Protein AF-A0A1V6Z8U5-F1 (afdb_monomer)

Secondary structure (DSSP, 8-state):
--GGG---HHHHHHHHHHHHHHHHHHHHHHTS-TTS---HHHHHHHHHHHHHT----SS-GGGS-HHHHHHHHHHHHHHSHHHHHHHHHHHHHHHHHHHHHHHHHHHHHHHHHHHHHHHHHHHHHHHHHHHHHS----------------------------------------------HHHHHHHHHHHHHHHHHHHHHHHHTTS-------HHHHHHHHHHHHHHHHHHHHHHHHHHHHHHHHHHHHHHHHT--HHHHHTT--HHHHHHHHHHHHHTT----SSTTGGGGGG--

InterPro domains:
  IPR003445 Cation transporter [PF02386] (215-296)
  IPR051143 TrkH Potassium Transport [PTHR31064] (10-296)

Structure (mmCIF, N/CA/C/O backbone):
data_AF-A0A1V6Z8U5-F1
#
_entry.id   AF-A0A1V6Z8U5-F1
#
loop_
_atom_site.group_PDB
_atom_site.id
_atom_site.type_symbol
_atom_site.label_atom_id
_atom_site.label_alt_id
_atom_site.label_comp_id
_atom_site.label_asym_id
_atom_site.label_entity_id
_atom_site.label_seq_id
_atom_site.pdbx_PDB_ins_code
_atom_site.Cartn_x
_atom_site.Cartn_y
_atom_site.Cartn_z
_atom_site.occupancy
_atom_site.B_iso_or_equiv
_atom_site.auth_seq_id
_atom_site.auth_comp_id
_atom_site.auth_asym_id
_atom_site.auth_atom_id
_atom_site.pdbx_PDB_model_num
ATOM 1 N N . MET A 1 1 ? -6.357 -25.293 24.610 1.00 43.59 1 MET A N 1
ATOM 2 C CA . MET A 1 1 ? -6.174 -24.618 23.302 1.00 43.59 1 MET A CA 1
ATOM 3 C C . MET A 1 1 ? -6.607 -23.140 23.327 1.00 43.59 1 MET A C 1
ATOM 5 O O . MET A 1 1 ? -6.985 -22.612 22.291 1.00 43.59 1 MET A O 1
ATOM 9 N N . ALA A 1 2 ? -6.549 -22.453 24.479 1.00 47.66 2 ALA A N 1
ATOM 10 C CA . ALA A 1 2 ? -6.940 -21.040 24.607 1.00 47.66 2 ALA A CA 1
ATOM 11 C C . ALA A 1 2 ? -5.736 -20.072 24.596 1.00 47.66 2 ALA A C 1
ATOM 13 O O . ALA A 1 2 ? -5.918 -18.877 24.393 1.00 47.66 2 ALA A O 1
ATOM 14 N N . ASP A 1 3 ? -4.511 -20.590 24.730 1.00 50.19 3 ASP A N 1
ATOM 15 C CA . ASP A 1 3 ? -3.299 -19.766 24.846 1.00 50.19 3 ASP A CA 1
ATOM 16 C C . ASP A 1 3 ? -2.643 -19.420 23.500 1.00 50.19 3 ASP A C 1
ATOM 18 O O . ASP A 1 3 ? -1.765 -18.566 23.437 1.00 50.19 3 ASP A O 1
ATOM 22 N N . LEU A 1 4 ? -3.105 -20.016 22.395 1.00 50.22 4 LEU A N 1
ATOM 23 C CA . LEU A 1 4 ? -2.577 -19.748 21.046 1.00 50.22 4 LEU A CA 1
ATOM 24 C C . LEU A 1 4 ? -3.138 -18.447 20.427 1.00 50.22 4 LEU A C 1
ATOM 26 O O . LEU A 1 4 ? -2.724 -18.042 19.347 1.00 50.22 4 LEU A O 1
ATOM 30 N N . LEU A 1 5 ? -4.069 -17.777 21.118 1.00 53.28 5 LEU A N 1
ATOM 31 C CA . LEU A 1 5 ? -4.774 -16.569 20.665 1.00 53.28 5 LEU A CA 1
ATOM 32 C C . LEU A 1 5 ? -4.583 -15.366 21.606 1.00 53.28 5 LEU A C 1
ATOM 34 O O . LEU A 1 5 ? -5.315 -14.380 21.511 1.00 53.28 5 LEU A O 1
ATOM 38 N N . ALA A 1 6 ? -3.573 -15.392 22.479 1.00 56.00 6 ALA A N 1
ATOM 39 C CA . ALA A 1 6 ? -3.123 -14.204 23.202 1.00 56.00 6 ALA A CA 1
ATOM 40 C C . ALA A 1 6 ? -2.278 -13.302 22.277 1.00 56.00 6 ALA A C 1
ATOM 42 O O . ALA A 1 6 ? -1.101 -13.052 22.525 1.00 56.00 6 ALA A O 1
ATOM 43 N N . PHE A 1 7 ? -2.851 -12.829 21.165 1.00 66.50 7 PHE A N 1
ATOM 44 C CA . PHE A 1 7 ? -2.148 -11.913 20.265 1.00 66.50 7 PHE A CA 1
ATOM 45 C C . PHE A 1 7 ? -1.964 -10.562 20.954 1.00 66.50 7 PHE A C 1
ATOM 47 O O . PHE A 1 7 ? -2.878 -9.736 21.015 1.00 66.50 7 PHE A O 1
ATOM 54 N N . SER A 1 8 ? -0.760 -10.319 21.472 1.00 77.44 8 SER A N 1
ATOM 55 C CA . SER A 1 8 ? -0.361 -8.966 21.833 1.00 77.44 8 SER A CA 1
ATOM 56 C C . SER A 1 8 ? -0.320 -8.110 20.551 1.00 77.44 8 SER A C 1
ATOM 58 O O . SER A 1 8 ? 0.072 -8.616 19.493 1.00 77.44 8 SER A O 1
ATOM 60 N N . PRO A 1 9 ? -0.699 -6.818 20.599 1.00 74.38 9 PRO A N 1
ATOM 61 C CA . PRO A 1 9 ? -0.609 -5.932 19.434 1.00 74.38 9 PRO A CA 1
ATOM 62 C C . PRO A 1 9 ? 0.796 -5.901 18.816 1.00 74.38 9 PRO A C 1
ATOM 64 O O . PRO A 1 9 ? 0.939 -5.723 17.610 1.00 74.38 9 PRO A O 1
ATOM 67 N N . LEU A 1 10 ? 1.821 -6.124 19.643 1.00 80.00 10 LEU A N 1
ATOM 68 C CA . LEU A 1 10 ? 3.216 -6.202 19.237 1.00 80.00 10 LEU A CA 1
ATOM 69 C C . LEU A 1 10 ? 3.518 -7.489 18.450 1.00 80.00 10 LEU A C 1
ATOM 71 O O . LEU A 1 10 ? 4.121 -7.431 17.383 1.00 80.00 10 LEU A O 1
ATOM 75 N N . THR A 1 11 ? 3.044 -8.646 18.923 1.00 83.62 11 THR A N 1
ATOM 76 C CA . THR A 1 11 ? 3.196 -9.927 18.211 1.00 83.62 11 THR A CA 1
ATOM 77 C C . THR A 1 11 ? 2.494 -9.892 16.856 1.00 83.62 11 THR A C 1
ATOM 79 O O . THR A 1 11 ? 3.059 -10.339 15.862 1.00 83.62 11 THR A O 1
ATOM 82 N N . LEU A 1 12 ? 1.284 -9.323 16.797 1.00 81.94 12 LEU A N 1
ATOM 83 C CA . LEU A 1 12 ? 0.541 -9.174 15.544 1.00 81.94 12 LEU A CA 1
ATOM 84 C C . LEU A 1 12 ? 1.290 -8.280 14.546 1.00 81.94 12 LEU A C 1
ATOM 86 O O . LEU A 1 12 ? 1.328 -8.580 13.356 1.00 81.94 12 LEU A O 1
ATOM 90 N N . HIS A 1 13 ? 1.907 -7.203 15.032 1.00 82.56 13 HIS A N 1
ATOM 91 C CA . HIS A 1 13 ? 2.699 -6.296 14.210 1.00 82.56 13 HIS A CA 1
ATOM 92 C C . HIS A 1 13 ? 3.945 -6.974 13.623 1.00 82.56 13 HIS A C 1
ATOM 94 O O . HIS A 1 13 ? 4.194 -6.855 12.425 1.00 82.56 13 HIS A O 1
ATOM 100 N N . TYR A 1 14 ? 4.691 -7.738 14.426 1.00 87.94 14 TYR A N 1
ATOM 101 C CA . TYR A 1 14 ? 5.836 -8.500 13.918 1.00 87.94 14 TYR A CA 1
ATOM 102 C C . TYR A 1 14 ? 5.417 -9.587 12.928 1.00 87.94 14 TYR A C 1
ATOM 104 O O . TYR A 1 14 ? 6.036 -9.728 11.876 1.00 87.94 14 TYR A O 1
ATOM 112 N N . ALA A 1 15 ? 4.334 -10.313 13.221 1.00 88.88 15 ALA A N 1
ATOM 113 C CA . ALA A 1 15 ? 3.789 -11.301 12.296 1.00 88.88 15 ALA A CA 1
ATOM 114 C C . ALA A 1 15 ? 3.404 -10.652 10.957 1.00 88.88 15 ALA A C 1
ATOM 116 O O . ALA A 1 15 ? 3.747 -11.177 9.904 1.00 88.88 15 ALA A O 1
ATOM 117 N N . TYR A 1 16 ? 2.770 -9.477 10.984 1.00 88.88 16 TYR A N 1
ATOM 118 C CA . TYR A 1 16 ? 2.454 -8.701 9.785 1.00 88.88 16 TYR A CA 1
ATOM 119 C C . TYR A 1 16 ? 3.705 -8.318 8.981 1.00 88.88 16 TYR A C 1
ATOM 121 O O . TYR A 1 16 ? 3.729 -8.524 7.767 1.00 88.88 16 TYR A O 1
ATOM 129 N N . PHE A 1 17 ? 4.750 -7.813 9.643 1.00 91.31 17 PHE A N 1
ATOM 130 C CA . PHE A 1 17 ? 5.985 -7.380 8.980 1.00 91.31 17 PHE A CA 1
ATOM 131 C C . PHE A 1 17 ? 6.807 -8.516 8.369 1.00 91.31 17 PHE A C 1
ATOM 133 O O . PHE A 1 17 ? 7.590 -8.262 7.462 1.00 91.31 17 PHE A O 1
ATOM 140 N N . ILE A 1 18 ? 6.626 -9.752 8.834 1.00 92.50 18 ILE A N 1
ATOM 141 C CA . ILE A 1 18 ? 7.327 -10.925 8.297 1.00 92.50 18 ILE A CA 1
ATOM 142 C C . ILE A 1 18 ? 6.472 -11.635 7.243 1.00 92.50 18 ILE A C 1
ATOM 144 O O . ILE A 1 18 ? 6.960 -11.966 6.165 1.00 92.50 18 ILE A O 1
ATOM 148 N N . LEU A 1 19 ? 5.186 -11.858 7.527 1.00 93.69 19 LEU A N 1
ATOM 149 C CA . LEU A 1 19 ? 4.309 -12.638 6.652 1.00 93.69 19 LEU A CA 1
ATOM 150 C C . LEU A 1 19 ? 3.921 -11.876 5.385 1.00 93.69 19 LEU A C 1
ATOM 152 O O . LEU A 1 19 ? 3.867 -12.476 4.319 1.00 93.69 19 LEU A O 1
ATOM 156 N N . THR A 1 20 ? 3.675 -10.569 5.467 1.00 93.31 20 THR A N 1
ATOM 157 C CA . THR A 1 20 ? 3.245 -9.773 4.305 1.00 93.31 20 THR A CA 1
ATOM 158 C C . THR A 1 20 ? 4.294 -9.737 3.185 1.00 93.31 20 THR A C 1
ATOM 160 O O . THR A 1 20 ? 3.932 -10.074 2.057 1.00 93.31 20 THR A O 1
ATOM 163 N N . PRO A 1 21 ? 5.582 -9.413 3.433 1.00 95.38 21 PRO A N 1
ATOM 164 C CA . PRO A 1 21 ? 6.599 -9.470 2.384 1.00 95.38 21 PRO A CA 1
ATOM 165 C C . PRO A 1 21 ? 6.934 -10.900 1.961 1.00 95.38 21 PRO A C 1
ATOM 167 O O . PRO A 1 21 ? 7.291 -11.089 0.807 1.00 95.38 21 PRO A O 1
ATOM 170 N N . ALA A 1 22 ? 6.777 -11.905 2.832 1.00 95.88 22 ALA A N 1
ATOM 171 C CA . ALA A 1 22 ? 6.953 -13.309 2.451 1.00 95.88 22 ALA A CA 1
ATOM 172 C C . ALA A 1 22 ? 5.849 -13.795 1.493 1.00 95.88 22 ALA A C 1
ATOM 174 O O . ALA A 1 22 ? 6.121 -14.475 0.508 1.00 95.88 22 ALA A O 1
ATOM 175 N N . ILE A 1 23 ? 4.592 -13.416 1.740 1.00 95.50 23 ILE A N 1
ATOM 176 C CA . ILE A 1 23 ? 3.486 -13.675 0.808 1.00 95.50 23 ILE A CA 1
ATOM 177 C C . ILE A 1 23 ? 3.712 -12.876 -0.482 1.00 95.50 23 ILE A C 1
ATOM 179 O O . ILE A 1 23 ? 3.586 -13.422 -1.577 1.00 95.50 23 ILE A O 1
ATOM 183 N N . GLY A 1 24 ? 4.109 -11.607 -0.353 1.00 94.94 24 GLY A N 1
ATOM 184 C CA . GLY A 1 24 ? 4.471 -10.746 -1.475 1.00 94.94 24 GLY A CA 1
ATOM 185 C C . GLY A 1 24 ? 5.582 -11.336 -2.342 1.00 94.94 24 GLY A C 1
ATOM 186 O O . GLY A 1 24 ? 5.444 -11.333 -3.559 1.00 94.94 24 GLY A O 1
ATOM 187 N N . SER A 1 25 ? 6.627 -11.925 -1.753 1.00 95.25 25 SER A N 1
ATOM 188 C CA . SER A 1 25 ? 7.738 -12.530 -2.496 1.00 95.25 25 SER A CA 1
ATOM 189 C C . SER A 1 25 ? 7.333 -13.791 -3.244 1.00 95.25 25 SER A C 1
ATOM 191 O O . SER A 1 25 ? 7.802 -14.010 -4.357 1.00 95.25 25 SER A O 1
ATOM 193 N N . VAL A 1 26 ? 6.431 -14.601 -2.681 1.00 94.06 26 VAL A N 1
ATOM 194 C CA . VAL A 1 26 ? 5.861 -15.755 -3.392 1.00 94.06 26 VAL A CA 1
ATOM 195 C C . VAL A 1 26 ? 5.034 -15.287 -4.590 1.00 94.06 26 VAL A C 1
ATOM 197 O O . VAL A 1 26 ? 5.202 -15.816 -5.689 1.00 94.06 26 VAL A O 1
ATOM 200 N N . ILE A 1 27 ? 4.188 -14.266 -4.421 1.00 93.31 27 ILE A N 1
ATOM 201 C CA . ILE A 1 27 ? 3.406 -13.686 -5.526 1.00 93.31 27 ILE A CA 1
ATOM 202 C C . ILE A 1 27 ? 4.342 -13.096 -6.585 1.00 93.31 27 ILE A C 1
ATOM 204 O O . ILE A 1 27 ? 4.214 -13.408 -7.762 1.00 93.31 27 ILE A O 1
ATOM 208 N N . PHE A 1 28 ? 5.332 -12.307 -6.174 1.00 93.12 28 PHE A N 1
ATOM 209 C CA . PHE A 1 28 ? 6.303 -11.675 -7.064 1.00 93.12 28 PHE A CA 1
ATOM 210 C C . PHE A 1 28 ? 7.113 -12.701 -7.872 1.00 93.12 28 PHE A C 1
ATOM 212 O O . PHE A 1 28 ? 7.347 -12.515 -9.067 1.00 93.12 28 PHE A O 1
ATOM 219 N N . TYR A 1 29 ? 7.528 -13.796 -7.230 1.00 92.00 29 TYR A N 1
ATOM 220 C CA . TYR A 1 29 ? 8.281 -14.866 -7.876 1.00 92.00 29 TYR A CA 1
ATOM 221 C C . TYR A 1 29 ? 7.413 -15.680 -8.841 1.00 92.00 29 TYR A C 1
ATOM 223 O O . TYR A 1 29 ? 7.825 -15.932 -9.968 1.00 92.00 29 TYR A O 1
ATOM 231 N N . THR A 1 30 ? 6.192 -16.044 -8.436 1.00 89.38 30 THR A N 1
ATOM 232 C CA . THR A 1 30 ? 5.257 -16.811 -9.284 1.00 89.38 30 THR A CA 1
ATOM 233 C C . THR A 1 30 ? 4.711 -16.004 -10.460 1.00 89.38 30 THR A C 1
ATOM 235 O O . THR A 1 30 ? 4.394 -16.573 -11.500 1.00 89.38 30 THR A O 1
ATOM 238 N N . ALA A 1 31 ? 4.641 -14.680 -10.321 1.00 85.81 31 ALA A N 1
ATOM 239 C CA . ALA A 1 31 ? 4.293 -13.751 -11.389 1.00 85.81 31 ALA A CA 1
ATOM 240 C C . ALA A 1 31 ? 5.387 -13.595 -12.452 1.00 85.81 31 ALA A C 1
ATOM 242 O O . ALA A 1 31 ? 5.117 -13.095 -13.544 1.00 85.81 31 ALA A O 1
ATOM 243 N N . SER A 1 32 ? 6.619 -13.997 -12.132 1.00 75.31 32 SER A N 1
ATOM 244 C CA . SER A 1 32 ? 7.738 -13.950 -13.061 1.00 75.31 32 SER A CA 1
ATOM 245 C C . SER A 1 32 ? 7.534 -15.008 -14.141 1.00 75.31 32 SER A C 1
ATOM 247 O O . SER A 1 32 ? 7.742 -16.200 -13.914 1.00 75.31 32 SER A O 1
ATOM 249 N N . SER A 1 33 ? 7.136 -14.596 -15.345 1.00 64.06 33 SER A N 1
ATOM 250 C CA . SER A 1 33 ? 7.327 -15.449 -16.518 1.00 64.06 33 SER A CA 1
ATOM 251 C C . SER A 1 33 ? 8.815 -15.800 -16.608 1.00 64.06 33 SER A C 1
ATOM 253 O O . SER A 1 33 ? 9.648 -14.919 -16.410 1.00 64.06 33 SER A O 1
ATOM 255 N N . HIS A 1 34 ? 9.138 -17.062 -16.908 1.00 52.88 34 HIS A N 1
ATOM 256 C CA . HIS A 1 34 ? 10.460 -17.728 -16.889 1.00 52.88 34 HIS A CA 1
ATOM 257 C C . HIS A 1 34 ? 11.641 -17.016 -17.612 1.00 52.88 34 HIS A C 1
ATOM 259 O O . HIS A 1 34 ? 12.730 -17.575 -17.717 1.00 52.88 34 HIS A O 1
ATOM 265 N N . ILE A 1 35 ? 11.421 -15.808 -18.134 1.00 52.34 35 ILE A N 1
ATOM 266 C CA . ILE A 1 35 ? 12.251 -15.006 -19.034 1.00 52.34 35 ILE A CA 1
ATOM 267 C C . ILE A 1 35 ? 13.385 -14.264 -18.295 1.00 52.34 35 ILE A C 1
ATOM 269 O O . ILE A 1 35 ? 14.437 -14.057 -18.887 1.00 52.34 35 ILE A O 1
ATOM 273 N N . HIS A 1 36 ? 13.234 -13.913 -17.009 1.00 61.16 36 HIS A N 1
ATOM 274 C CA . HIS A 1 36 ? 14.214 -13.054 -16.310 1.00 61.16 36 HIS A CA 1
ATOM 275 C C . HIS A 1 36 ? 15.266 -13.775 -15.455 1.00 61.16 36 HIS A C 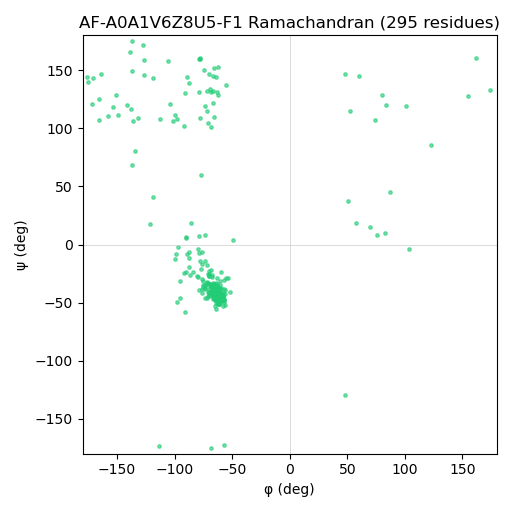1
ATOM 277 O O . HIS A 1 36 ? 16.111 -13.109 -14.868 1.00 61.16 36 HIS A O 1
ATOM 283 N N . GLY A 1 37 ? 15.237 -15.110 -15.343 1.00 67.69 37 GLY A N 1
ATOM 284 C CA . GL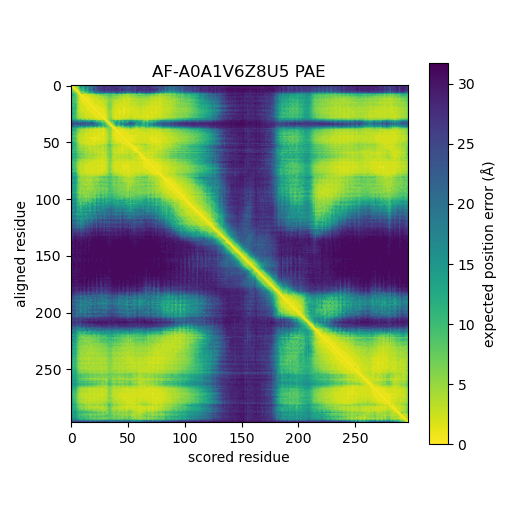Y A 1 37 ? 16.242 -15.854 -14.559 1.00 67.69 37 GLY A CA 1
ATOM 285 C C . GLY A 1 37 ? 16.345 -15.438 -13.081 1.00 67.69 37 GLY A C 1
ATOM 286 O O . GLY A 1 37 ? 17.355 -15.705 -12.438 1.00 67.69 37 GLY A O 1
ATOM 287 N N . LEU A 1 38 ? 15.317 -14.768 -12.547 1.00 80.31 38 LEU A N 1
ATOM 288 C CA . LEU A 1 38 ? 15.340 -14.161 -11.222 1.00 80.31 38 LEU A CA 1
ATOM 289 C C . LEU A 1 38 ? 15.424 -15.242 -10.139 1.00 80.31 38 LEU A C 1
ATOM 291 O O . LEU A 1 38 ? 14.538 -16.097 -10.039 1.00 80.31 38 LEU A O 1
ATOM 295 N N . HIS A 1 39 ? 16.455 -15.194 -9.299 1.00 89.75 39 HIS A N 1
ATOM 296 C CA . HIS A 1 39 ? 16.541 -16.091 -8.156 1.00 89.75 39 HIS A CA 1
ATOM 297 C C . HIS A 1 39 ? 15.482 -15.722 -7.108 1.00 89.75 39 HIS A C 1
ATOM 299 O O . HIS A 1 39 ? 15.149 -14.553 -6.900 1.00 89.75 39 HIS A O 1
ATOM 305 N N . TYR A 1 40 ? 14.953 -16.726 -6.400 1.00 91.19 40 TYR A N 1
ATOM 306 C CA . TYR A 1 40 ? 13.970 -16.489 -5.335 1.00 91.19 40 TYR A CA 1
ATOM 307 C C . TYR A 1 40 ? 14.531 -15.605 -4.208 1.00 91.19 40 TYR A C 1
ATOM 309 O O . TYR A 1 40 ? 13.791 -14.824 -3.611 1.00 91.19 40 TYR A O 1
ATOM 317 N N . SER A 1 41 ? 15.842 -15.681 -3.947 1.00 92.81 41 SER A N 1
ATOM 318 C CA . SER A 1 41 ? 16.541 -14.790 -3.011 1.00 92.81 41 SER A CA 1
ATOM 319 C C . SER A 1 41 ? 16.359 -13.318 -3.366 1.00 92.81 41 SER A C 1
ATOM 321 O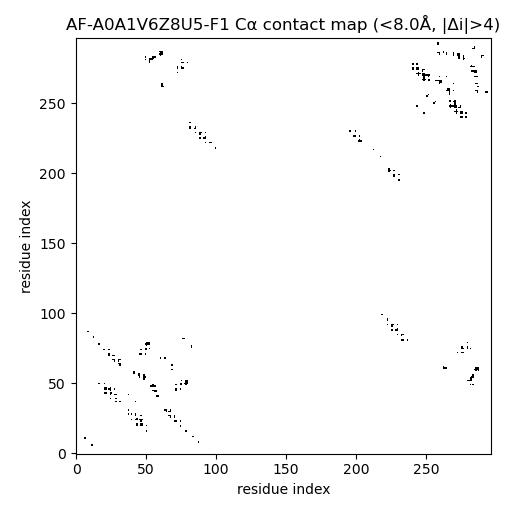 O . SER A 1 41 ? 16.144 -12.501 -2.475 1.00 92.81 41 SER A O 1
ATOM 323 N N . ASP A 1 42 ? 16.386 -12.994 -4.656 1.00 93.12 42 ASP A N 1
ATOM 324 C CA . ASP A 1 42 ? 16.346 -11.620 -5.148 1.00 93.12 42 ASP A CA 1
ATOM 325 C C . ASP A 1 42 ? 14.908 -11.095 -5.095 1.00 93.12 42 ASP A C 1
ATOM 327 O O . ASP A 1 42 ? 14.673 -9.971 -4.653 1.00 93.12 42 ASP A O 1
ATOM 331 N N . ALA A 1 43 ? 13.924 -11.943 -5.430 1.00 93.50 43 ALA A N 1
ATOM 332 C CA . ALA A 1 43 ? 12.503 -11.651 -5.211 1.00 93.50 43 ALA A CA 1
ATOM 333 C C . ALA A 1 43 ? 12.202 -11.365 -3.734 1.00 93.50 43 ALA A C 1
ATOM 335 O O . ALA A 1 43 ? 11.516 -10.393 -3.406 1.00 93.50 43 ALA A O 1
ATOM 336 N N . LEU A 1 44 ? 12.718 -12.215 -2.841 1.00 94.75 44 LEU A N 1
ATOM 337 C CA . LEU A 1 44 ? 12.540 -12.071 -1.402 1.00 94.75 44 LEU A CA 1
ATOM 338 C C . LEU A 1 44 ? 13.195 -10.782 -0.906 1.00 94.75 44 LEU A C 1
ATOM 340 O O . LEU A 1 44 ? 12.540 -10.001 -0.217 1.00 94.75 44 LEU A O 1
ATOM 344 N N . PHE A 1 45 ? 14.437 -10.514 -1.308 1.00 95.69 45 PHE A N 1
ATOM 345 C CA . PHE A 1 45 ? 15.146 -9.289 -0.954 1.00 95.69 45 PHE A CA 1
ATOM 346 C C . PHE A 1 45 ? 14.383 -8.037 -1.401 1.00 95.69 45 PHE A C 1
ATOM 348 O O . PHE A 1 45 ? 14.142 -7.149 -0.585 1.00 95.69 45 PHE A O 1
ATOM 355 N N . MET A 1 46 ? 13.932 -7.981 -2.658 1.00 94.50 46 MET A N 1
ATOM 356 C CA . MET A 1 46 ? 13.197 -6.826 -3.181 1.00 94.50 46 MET A CA 1
ATOM 357 C C . MET A 1 46 ? 11.861 -6.606 -2.460 1.00 94.50 46 MET A C 1
ATOM 359 O O . MET A 1 46 ? 11.530 -5.471 -2.122 1.00 94.50 46 MET A O 1
ATOM 363 N N . CYS A 1 47 ? 11.114 -7.669 -2.143 1.00 95.81 47 CYS A N 1
ATOM 364 C CA . CYS A 1 47 ? 9.853 -7.546 -1.404 1.00 95.81 47 CYS A CA 1
ATOM 365 C C . CYS A 1 47 ? 10.060 -7.090 0.049 1.00 95.81 47 CYS A C 1
ATOM 367 O O . CYS A 1 47 ? 9.319 -6.237 0.540 1.00 95.81 47 CYS A O 1
ATOM 369 N N . PHE A 1 48 ? 11.078 -7.612 0.740 1.00 95.75 48 PHE A N 1
ATOM 370 C CA . PHE A 1 48 ? 11.429 -7.154 2.089 1.00 95.75 48 PHE A CA 1
ATOM 371 C C . PHE A 1 48 ? 11.950 -5.713 2.084 1.00 95.75 48 PHE A C 1
ATOM 373 O O . PHE A 1 48 ? 11.593 -4.930 2.962 1.00 95.75 48 PHE A O 1
ATOM 380 N N . SER A 1 49 ? 12.738 -5.334 1.082 1.00 95.81 49 SER A N 1
ATOM 381 C CA . SER A 1 49 ? 13.230 -3.969 0.885 1.00 95.81 49 SER A CA 1
ATOM 382 C C . SER A 1 49 ? 12.087 -2.973 0.639 1.00 95.81 49 SER A C 1
ATOM 384 O O . SER A 1 49 ? 12.029 -1.912 1.267 1.00 95.81 49 SER A O 1
ATOM 386 N N . ALA A 1 50 ? 11.111 -3.350 -0.194 1.00 95.25 50 ALA A N 1
ATOM 387 C CA . ALA A 1 50 ? 9.887 -2.586 -0.428 1.00 95.25 50 ALA A CA 1
ATOM 388 C C . ALA A 1 50 ? 9.061 -2.421 0.861 1.00 95.25 50 ALA A C 1
ATOM 390 O O . ALA A 1 50 ? 8.677 -1.309 1.215 1.00 95.25 50 ALA A O 1
ATOM 391 N N . MET A 1 51 ? 8.844 -3.513 1.602 1.00 94.12 51 MET A N 1
ATOM 392 C CA . MET A 1 51 ? 8.062 -3.518 2.844 1.00 94.12 51 MET A CA 1
ATOM 393 C C . MET A 1 51 ? 8.721 -2.734 3.987 1.00 94.12 51 MET A C 1
ATOM 395 O O . MET A 1 51 ? 8.031 -2.141 4.810 1.00 94.12 51 MET A O 1
ATOM 399 N N . THR A 1 52 ? 10.049 -2.748 4.082 1.00 92.88 52 THR A N 1
ATOM 400 C CA . THR A 1 52 ? 10.776 -2.101 5.189 1.00 92.88 52 THR A CA 1
ATOM 401 C C . THR A 1 52 ? 11.098 -0.632 4.931 1.00 92.88 52 THR A C 1
ATOM 403 O O . THR A 1 52 ? 11.573 0.044 5.841 1.00 92.88 52 THR A O 1
ATOM 406 N N . GLY A 1 53 ? 10.827 -0.117 3.727 1.00 90.88 53 GLY A N 1
ATOM 407 C CA . GLY A 1 53 ? 11.149 1.268 3.379 1.00 90.88 53 GLY A CA 1
ATOM 408 C C . GLY A 1 53 ? 12.600 1.485 2.941 1.00 90.88 53 GLY A C 1
ATOM 409 O O . GLY A 1 53 ? 13.015 2.629 2.839 1.00 90.88 53 GLY A O 1
ATOM 410 N N . ALA A 1 54 ? 13.382 0.424 2.707 1.00 93.12 54 ALA A N 1
ATOM 411 C CA . ALA A 1 54 ? 14.790 0.553 2.316 1.00 93.12 54 ALA A CA 1
ATOM 412 C C . ALA A 1 54 ? 14.963 0.989 0.853 1.00 93.12 54 ALA A C 1
ATOM 414 O O . ALA A 1 54 ? 15.917 1.686 0.522 1.00 93.12 54 ALA A O 1
ATOM 415 N N . GLY A 1 55 ? 14.062 0.527 -0.018 1.00 90.19 55 GLY A N 1
ATOM 416 C CA . GLY A 1 55 ? 14.010 0.911 -1.428 1.00 90.19 55 GLY A CA 1
ATOM 417 C C . GLY A 1 55 ? 15.141 0.417 -2.325 1.00 90.19 55 GLY A C 1
ATOM 418 O O . GLY A 1 55 ? 15.289 0.893 -3.445 1.00 90.19 55 GLY A O 1
ATOM 419 N N . LEU A 1 56 ? 15.912 -0.564 -1.865 1.00 92.31 56 LEU A N 1
ATOM 420 C CA . LEU A 1 56 ? 16.931 -1.253 -2.650 1.00 92.31 56 LEU A CA 1
ATOM 421 C C . LEU A 1 56 ? 16.297 -2.298 -3.580 1.00 92.31 56 LEU A C 1
ATOM 423 O O . LEU A 1 56 ? 15.518 -3.138 -3.117 1.00 92.31 56 LEU A O 1
ATOM 427 N N . SER A 1 57 ? 16.673 -2.286 -4.857 1.00 91.75 57 SER A N 1
ATOM 428 C CA . SER A 1 57 ? 16.335 -3.311 -5.849 1.00 91.75 57 SER A CA 1
ATOM 429 C C . SER A 1 57 ? 17.596 -3.985 -6.391 1.00 91.75 57 SER A C 1
ATOM 431 O O . SER A 1 57 ? 18.637 -3.352 -6.535 1.00 91.75 57 SER A O 1
ATOM 433 N N . VAL A 1 58 ? 17.511 -5.291 -6.656 1.00 92.25 58 VAL A N 1
ATOM 434 C CA . VAL A 1 58 ? 18.606 -6.076 -7.269 1.00 92.25 58 VAL A CA 1
ATOM 435 C C . VAL A 1 58 ? 18.474 -6.104 -8.792 1.00 92.25 58 VAL A C 1
ATOM 437 O O . VAL A 1 58 ? 19.459 -6.282 -9.498 1.00 92.25 58 VAL A O 1
ATOM 440 N N . VAL A 1 59 ? 17.248 -5.923 -9.283 1.00 90.00 59 VAL A N 1
ATOM 441 C CA . VAL A 1 59 ? 16.900 -5.896 -10.701 1.00 90.00 59 VAL A CA 1
ATOM 442 C C . VAL A 1 59 ? 16.143 -4.611 -10.995 1.00 90.00 59 VAL A C 1
ATOM 444 O O . VAL A 1 59 ? 15.387 -4.125 -10.149 1.00 90.00 59 VAL A O 1
ATOM 447 N N . ASP A 1 60 ? 16.358 -4.082 -12.191 1.00 90.50 60 ASP A N 1
ATOM 448 C CA . ASP A 1 60 ? 15.717 -2.876 -12.694 1.00 90.50 60 ASP A CA 1
ATOM 449 C C . ASP A 1 60 ? 14.200 -3.056 -12.797 1.00 90.50 60 ASP A C 1
ATOM 451 O O . ASP A 1 60 ? 13.695 -4.034 -13.360 1.00 90.50 60 ASP A O 1
ATOM 455 N N . LEU A 1 61 ? 13.454 -2.117 -12.212 1.00 90.38 61 LEU A N 1
ATOM 456 C CA . LEU A 1 61 ? 12.003 -2.233 -12.069 1.00 90.38 61 LEU A CA 1
ATOM 457 C C . LEU A 1 61 ? 11.267 -2.084 -13.406 1.00 90.38 61 LEU A C 1
ATOM 459 O O . LEU A 1 61 ? 10.163 -2.623 -13.529 1.00 90.38 61 LEU A O 1
ATOM 463 N N . SER A 1 62 ? 11.857 -1.394 -14.390 1.00 89.25 62 SER A N 1
ATOM 464 C CA . SER A 1 62 ? 11.294 -1.244 -15.738 1.00 89.25 62 SER A CA 1
ATOM 465 C C . SER A 1 62 ? 11.105 -2.594 -16.432 1.00 89.25 62 SER A C 1
ATOM 467 O O . SER A 1 62 ? 10.087 -2.835 -17.079 1.00 89.25 62 SER A O 1
ATOM 469 N N . THR A 1 63 ? 12.055 -3.509 -16.214 1.00 88.31 63 THR A N 1
ATOM 470 C CA . THR A 1 63 ? 12.106 -4.825 -16.855 1.00 88.31 63 THR A CA 1
ATOM 471 C C . THR A 1 63 ? 11.103 -5.812 -16.264 1.00 88.31 63 THR A C 1
ATOM 473 O O . THR A 1 63 ? 10.797 -6.830 -16.880 1.00 88.31 63 THR A O 1
ATOM 476 N N . LEU A 1 64 ? 10.573 -5.520 -15.073 1.00 88.88 64 LEU A N 1
ATOM 477 C CA . LEU A 1 64 ? 9.622 -6.379 -14.380 1.00 88.88 64 LEU A CA 1
ATOM 478 C C . LEU A 1 64 ? 8.233 -6.322 -15.018 1.00 88.88 64 LEU A C 1
ATOM 480 O O . LEU A 1 64 ? 7.776 -5.292 -15.512 1.00 88.88 64 LEU A O 1
ATOM 484 N N . SER A 1 65 ? 7.493 -7.425 -14.909 1.00 89.50 65 SER A N 1
ATOM 485 C CA . SER A 1 65 ? 6.098 -7.460 -15.354 1.00 89.50 65 SER A CA 1
ATOM 486 C C . SER A 1 65 ? 5.220 -6.463 -14.568 1.00 89.50 65 SER A C 1
ATOM 488 O O . SER A 1 65 ? 5.468 -6.212 -13.382 1.00 89.50 65 SER A O 1
ATOM 490 N N . PRO A 1 66 ? 4.114 -5.955 -15.145 1.00 88.81 66 PRO A N 1
ATOM 491 C CA . PRO A 1 66 ? 3.209 -5.045 -14.436 1.00 88.81 66 PRO A CA 1
ATOM 492 C C . PRO A 1 66 ? 2.644 -5.627 -13.133 1.00 88.81 66 PRO A C 1
ATOM 494 O O . PRO A 1 66 ? 2.394 -4.893 -12.178 1.00 88.81 66 PRO A O 1
ATOM 497 N N . LEU A 1 67 ? 2.468 -6.952 -13.062 1.00 90.56 67 LEU A N 1
ATOM 498 C CA . LEU A 1 67 ? 2.011 -7.624 -11.844 1.00 90.56 67 LEU A CA 1
ATOM 499 C C . LEU A 1 67 ? 3.086 -7.606 -10.742 1.00 90.56 67 LEU A C 1
ATOM 501 O O . LEU A 1 67 ? 2.772 -7.404 -9.568 1.00 90.56 67 LEU A O 1
ATOM 505 N N . GLN A 1 68 ? 4.358 -7.771 -11.110 1.00 91.81 68 GLN A N 1
ATOM 506 C CA . GLN A 1 68 ? 5.495 -7.653 -10.192 1.00 91.81 68 GLN A CA 1
ATOM 507 C C . GLN A 1 68 ? 5.663 -6.217 -9.692 1.00 91.81 68 GLN A C 1
ATOM 509 O O . GLN A 1 68 ? 5.746 -5.997 -8.482 1.00 91.81 68 GLN A O 1
ATOM 514 N N . GLN A 1 69 ? 5.613 -5.238 -10.599 1.00 93.56 69 GLN A N 1
ATOM 515 C CA . GLN A 1 69 ? 5.616 -3.814 -10.250 1.00 93.56 69 GLN A CA 1
ATOM 516 C C . GLN A 1 69 ? 4.444 -3.469 -9.318 1.00 93.56 69 GLN A C 1
ATOM 518 O O . GLN A 1 69 ? 4.627 -2.799 -8.303 1.00 93.56 69 GLN A O 1
ATOM 523 N N . GLY A 1 70 ? 3.245 -3.983 -9.610 1.00 93.69 70 GLY A N 1
ATOM 524 C CA . GLY A 1 70 ? 2.060 -3.825 -8.766 1.00 93.69 70 GLY A CA 1
ATOM 525 C C . GLY A 1 70 ? 2.212 -4.464 -7.383 1.00 93.69 70 GLY A C 1
ATOM 526 O O . GLY A 1 70 ? 1.747 -3.907 -6.389 1.00 93.69 70 GLY A O 1
ATOM 527 N N . THR A 1 71 ? 2.912 -5.596 -7.287 1.00 94.31 71 THR A N 1
ATOM 528 C CA . THR A 1 71 ? 3.202 -6.251 -6.003 1.00 94.31 71 THR A CA 1
ATOM 529 C C . THR A 1 71 ? 4.122 -5.385 -5.141 1.00 94.31 71 THR A C 1
ATOM 531 O O . THR A 1 71 ? 3.812 -5.148 -3.972 1.00 94.31 71 THR A O 1
ATOM 534 N N . LEU A 1 72 ? 5.200 -4.842 -5.720 1.00 95.00 72 LEU A N 1
ATOM 535 C CA . LEU A 1 72 ? 6.083 -3.900 -5.023 1.00 95.00 72 LEU A CA 1
ATOM 536 C C . LEU A 1 72 ? 5.328 -2.631 -4.614 1.00 95.00 72 LEU A C 1
ATOM 538 O O . LEU A 1 72 ? 5.429 -2.204 -3.469 1.00 95.00 72 LEU A O 1
ATOM 542 N N . PHE A 1 73 ? 4.498 -2.080 -5.501 1.00 95.31 73 PHE A N 1
ATOM 543 C CA . PHE A 1 73 ? 3.668 -0.910 -5.212 1.00 95.31 73 PHE A CA 1
ATOM 544 C C . PHE A 1 73 ? 2.732 -1.130 -4.009 1.00 95.31 73 PHE A C 1
ATOM 546 O O . PHE A 1 73 ? 2.636 -0.281 -3.121 1.00 95.31 73 PHE A O 1
ATOM 553 N N . CYS A 1 74 ? 2.078 -2.291 -3.930 1.00 94.50 74 CYS A N 1
ATOM 554 C CA . CYS A 1 74 ? 1.259 -2.660 -2.774 1.00 94.50 74 CYS A CA 1
ATOM 555 C C . CYS A 1 74 ? 2.096 -2.782 -1.492 1.00 94.50 74 CYS A C 1
ATOM 557 O O . CYS A 1 74 ? 1.662 -2.319 -0.437 1.00 94.50 74 CYS A O 1
ATOM 559 N N . LEU A 1 75 ? 3.294 -3.369 -1.574 1.00 94.75 75 LEU A N 1
ATOM 560 C CA . LEU A 1 75 ? 4.209 -3.489 -0.435 1.00 94.75 75 LEU A CA 1
ATOM 561 C C . LEU A 1 75 ? 4.732 -2.130 0.047 1.00 94.75 75 LEU A C 1
ATOM 563 O O . LEU A 1 75 ? 4.856 -1.953 1.253 1.00 94.75 75 LEU A O 1
ATOM 567 N N . LEU A 1 76 ? 4.951 -1.156 -0.842 1.00 94.44 76 LEU A N 1
ATOM 568 C CA . LEU A 1 76 ? 5.289 0.228 -0.474 1.00 94.44 76 LEU A CA 1
ATOM 569 C C . LEU A 1 76 ? 4.198 0.852 0.410 1.00 94.44 76 LEU A C 1
ATOM 571 O O . LEU A 1 76 ? 4.484 1.413 1.468 1.00 94.44 76 LEU A O 1
ATOM 575 N N . ILE A 1 77 ? 2.932 0.711 0.001 1.00 93.31 77 ILE A N 1
ATOM 576 C CA . ILE A 1 77 ? 1.786 1.249 0.747 1.00 93.31 77 ILE A CA 1
ATOM 577 C C . ILE A 1 77 ? 1.637 0.530 2.090 1.00 93.31 77 ILE A C 1
ATOM 579 O O . ILE A 1 77 ? 1.430 1.183 3.111 1.00 93.31 77 ILE A O 1
ATOM 583 N N . LEU A 1 78 ? 1.731 -0.803 2.094 1.00 92.06 78 LEU A N 1
ATOM 584 C CA . LEU A 1 78 ? 1.557 -1.646 3.281 1.00 92.06 78 LEU A CA 1
ATOM 585 C C . LEU A 1 78 ? 2.720 -1.535 4.279 1.00 92.06 78 LEU A C 1
ATOM 587 O O . LEU A 1 78 ? 2.496 -1.622 5.488 1.00 92.06 78 LEU A O 1
ATOM 591 N N . GLY A 1 79 ? 3.940 -1.333 3.794 1.00 90.06 79 GLY A N 1
ATOM 592 C CA . GLY A 1 79 ? 5.145 -1.202 4.609 1.00 90.06 79 GLY A CA 1
ATOM 593 C C . GLY A 1 79 ? 5.207 0.096 5.408 1.00 90.06 79 GLY A C 1
ATOM 594 O O . GLY A 1 79 ? 5.829 0.159 6.469 1.00 90.06 79 GLY A O 1
ATOM 595 N N . HIS A 1 80 ? 4.518 1.136 4.939 1.00 91.62 80 HIS A N 1
ATOM 596 C CA . HIS A 1 80 ? 4.550 2.437 5.584 1.00 91.62 80 HIS A CA 1
ATOM 597 C C . HIS A 1 80 ? 3.919 2.428 6.994 1.00 91.62 80 HIS A C 1
ATOM 599 O O . HIS A 1 80 ? 2.971 1.696 7.286 1.00 91.62 80 HIS A O 1
ATOM 605 N N . ALA A 1 81 ? 4.379 3.326 7.874 1.00 86.94 81 ALA A N 1
ATOM 606 C CA . ALA A 1 81 ? 3.881 3.464 9.249 1.00 86.94 81 ALA A CA 1
ATOM 607 C C . ALA A 1 81 ? 2.371 3.788 9.341 1.00 86.94 81 ALA A C 1
ATOM 609 O O . ALA A 1 81 ? 1.713 3.498 10.343 1.00 86.94 81 ALA A O 1
ATOM 610 N N . PHE A 1 82 ? 1.798 4.375 8.287 1.00 86.50 82 PHE A N 1
ATOM 611 C CA . PHE A 1 82 ? 0.399 4.816 8.257 1.00 86.50 82 PHE A CA 1
ATOM 612 C C . PHE A 1 82 ? -0.616 3.660 8.361 1.00 86.50 82 PHE A C 1
ATOM 614 O O . PHE A 1 82 ? -1.457 3.734 9.261 1.00 86.50 82 PHE A O 1
ATOM 621 N N . PRO A 1 83 ? -0.571 2.592 7.535 1.00 83.06 83 PRO A N 1
ATOM 622 C CA . PRO A 1 83 ? -1.433 1.418 7.704 1.00 83.06 83 PRO A CA 1
ATOM 623 C C . PRO A 1 83 ? -1.398 0.831 9.118 1.00 83.06 83 PRO A C 1
ATOM 625 O O . PRO A 1 83 ? -2.441 0.497 9.682 1.00 83.06 83 PRO A O 1
ATOM 628 N N . ILE A 1 84 ? -0.213 0.767 9.728 1.00 83.31 84 ILE A N 1
ATOM 629 C CA . ILE A 1 84 ? -0.040 0.259 11.092 1.00 83.31 84 ILE A CA 1
ATOM 630 C C . ILE A 1 84 ? -0.775 1.153 12.091 1.00 83.31 84 ILE A C 1
ATOM 632 O O . ILE A 1 84 ? -1.569 0.661 12.897 1.00 83.31 84 ILE A O 1
ATOM 636 N N . PHE A 1 85 ? -0.565 2.470 12.024 1.00 85.62 85 PHE A N 1
ATOM 637 C CA . PHE A 1 85 ? -1.272 3.408 12.892 1.00 85.62 85 PHE A CA 1
ATOM 638 C C . PHE A 1 85 ? -2.782 3.388 12.660 1.00 85.62 85 PHE A C 1
ATOM 640 O O . PHE A 1 85 ? -3.540 3.460 13.628 1.00 85.62 85 PHE A O 1
ATOM 647 N N . ALA A 1 86 ? -3.235 3.218 11.418 1.00 83.38 86 ALA A N 1
ATOM 648 C CA . ALA A 1 86 ? -4.649 3.082 11.097 1.00 83.38 86 ALA A CA 1
ATOM 649 C C . ALA A 1 86 ? -5.264 1.836 11.760 1.00 83.38 86 ALA A C 1
ATOM 651 O O . ALA A 1 86 ? -6.300 1.948 12.420 1.00 83.38 86 ALA A O 1
ATOM 652 N N . ILE A 1 87 ? -4.608 0.673 11.666 1.00 82.44 87 ILE A N 1
ATOM 653 C CA . ILE A 1 87 ? -5.076 -0.580 12.281 1.00 82.44 87 ILE A CA 1
ATOM 654 C C . ILE A 1 87 ? -5.077 -0.473 13.810 1.00 82.44 87 ILE A C 1
ATOM 656 O O . ILE A 1 87 ? -6.078 -0.800 14.450 1.00 82.44 87 ILE A O 1
ATOM 660 N N . ILE A 1 88 ? -3.991 0.025 14.409 1.00 84.19 88 ILE A N 1
ATOM 661 C CA . ILE A 1 88 ? -3.886 0.185 15.868 1.00 84.19 88 ILE A CA 1
ATOM 662 C C . ILE A 1 88 ? -4.950 1.161 16.377 1.00 84.19 88 ILE A C 1
ATOM 664 O O . ILE A 1 88 ? -5.610 0.892 17.384 1.00 84.19 88 ILE A O 1
ATOM 668 N N . SER A 1 89 ? -5.148 2.282 15.684 1.00 83.56 89 SER A N 1
ATOM 669 C CA . SER A 1 89 ? -6.149 3.283 16.049 1.00 83.56 89 SER A CA 1
ATOM 670 C C . SER A 1 89 ? -7.570 2.719 15.942 1.00 83.56 89 SER A C 1
ATOM 672 O O . SER A 1 89 ? -8.363 2.845 16.879 1.00 83.56 89 SER A O 1
ATOM 674 N N . LEU A 1 90 ? -7.873 1.980 14.869 1.00 82.12 90 LEU A N 1
ATOM 675 C CA . LEU A 1 90 ? -9.158 1.301 14.705 1.00 82.12 90 LEU A CA 1
ATOM 676 C C . LEU A 1 90 ? -9.398 0.263 15.806 1.00 82.12 90 LEU A C 1
ATOM 678 O O . LEU A 1 90 ? -10.493 0.205 16.367 1.00 82.12 90 LEU A O 1
ATOM 682 N N . PHE A 1 91 ? -8.378 -0.523 16.158 1.00 83.94 91 PHE A N 1
ATOM 683 C CA . PHE A 1 91 ? -8.470 -1.515 17.225 1.00 83.94 91 PHE A CA 1
ATOM 684 C C . PHE A 1 91 ? -8.717 -0.864 18.591 1.00 83.94 91 PHE A C 1
ATOM 686 O O . PHE A 1 91 ? -9.545 -1.349 19.364 1.00 83.94 91 PHE A O 1
ATOM 693 N N . ARG A 1 92 ? -8.066 0.272 18.880 1.00 84.62 92 ARG A N 1
ATOM 694 C CA . ARG A 1 92 ? -8.309 1.053 20.106 1.00 84.62 92 ARG A CA 1
ATOM 695 C C . ARG A 1 92 ? -9.754 1.542 20.184 1.00 84.62 92 ARG A C 1
ATOM 697 O O . ARG A 1 92 ? -10.427 1.295 21.185 1.00 84.62 92 ARG A O 1
ATOM 704 N N . VAL A 1 93 ? -10.255 2.158 19.112 1.00 84.50 93 VAL A N 1
ATOM 705 C CA . VAL A 1 93 ? -11.650 2.623 19.023 1.00 84.50 93 VAL A CA 1
ATOM 706 C C . VAL A 1 93 ? -12.623 1.448 19.155 1.00 84.50 93 VAL A C 1
ATOM 708 O O . VAL A 1 93 ? -13.624 1.539 19.869 1.00 84.50 93 VAL A O 1
ATOM 711 N N . TRP A 1 94 ? -12.324 0.317 18.512 1.00 85.12 94 TRP A N 1
ATOM 712 C CA . TRP A 1 94 ? -13.144 -0.890 18.576 1.00 85.12 94 TRP A CA 1
ATOM 713 C C . TRP A 1 94 ? -13.202 -1.479 19.988 1.00 85.12 94 TRP A C 1
ATOM 715 O O . TRP A 1 94 ? -14.299 -1.774 20.472 1.00 85.12 94 TRP A O 1
ATOM 725 N N . LYS A 1 95 ? -12.058 -1.591 20.674 1.00 86.00 95 LYS A N 1
ATOM 726 C CA . LYS A 1 95 ? -11.967 -2.109 22.045 1.00 86.00 95 LYS A CA 1
ATOM 727 C C . LYS A 1 95 ? -12.766 -1.245 23.019 1.00 86.00 95 LYS A C 1
ATOM 729 O O . LYS A 1 95 ? -13.583 -1.780 23.769 1.00 86.00 95 LYS A O 1
ATOM 734 N N . LEU A 1 96 ? -12.600 0.079 22.961 1.00 85.25 96 LEU A N 1
ATOM 735 C CA . LEU A 1 96 ? -13.344 1.007 23.818 1.00 85.25 96 LEU A CA 1
ATOM 736 C C . LEU A 1 96 ? -14.853 0.935 23.542 1.00 85.25 96 LEU A C 1
ATOM 738 O O . LEU A 1 96 ? -15.659 0.804 24.463 1.00 85.25 96 LEU A O 1
ATOM 742 N N . ARG A 1 97 ? -15.254 0.898 22.266 1.00 85.31 97 ARG A N 1
ATOM 743 C CA . ARG A 1 97 ? -16.663 0.729 21.880 1.00 85.31 97 ARG A CA 1
ATOM 744 C C . ARG A 1 97 ? -17.247 -0.603 22.342 1.00 85.31 97 ARG A C 1
ATOM 746 O O . ARG A 1 97 ? -18.436 -0.684 22.652 1.00 85.31 97 ARG A O 1
ATOM 753 N N . SER A 1 98 ? -16.448 -1.667 22.323 1.00 84.62 98 SER A N 1
ATOM 754 C CA . SER A 1 98 ? -16.852 -2.983 22.815 1.00 84.62 98 SER A CA 1
ATOM 755 C C . SER A 1 98 ? -17.120 -2.940 24.323 1.00 84.62 98 SER A C 1
ATOM 757 O O . SER A 1 98 ? -18.193 -3.352 24.765 1.00 84.62 98 SER A O 1
ATOM 759 N N . ALA A 1 99 ? -16.221 -2.320 25.094 1.00 85.75 99 ALA A N 1
ATOM 760 C CA . ALA A 1 99 ? -16.377 -2.146 26.538 1.00 85.75 99 ALA A CA 1
ATOM 761 C C . ALA A 1 99 ? -17.624 -1.318 26.905 1.00 85.75 99 ALA A C 1
ATOM 763 O O . ALA A 1 99 ? -18.408 -1.722 27.767 1.00 85.75 99 ALA A O 1
ATOM 764 N N . LEU A 1 100 ? -17.867 -0.202 26.205 1.00 83.94 100 LEU A N 1
ATOM 765 C CA . LEU A 1 100 ? -19.056 0.632 26.422 1.00 83.94 100 LEU A CA 1
ATOM 766 C C . LEU A 1 100 ? -20.359 -0.129 26.126 1.00 83.94 100 LEU A C 1
ATOM 768 O O . LEU A 1 100 ? -21.315 -0.052 26.901 1.00 83.94 100 LEU A O 1
ATOM 772 N N . ARG A 1 101 ? -20.394 -0.915 25.039 1.00 83.94 101 ARG A N 1
ATOM 773 C CA . ARG A 1 101 ? -21.559 -1.748 24.692 1.00 83.94 101 ARG A CA 1
ATOM 774 C C . ARG A 1 101 ? -21.842 -2.811 25.747 1.00 83.94 101 ARG A C 1
ATOM 776 O O . ARG A 1 101 ? -22.994 -2.983 26.139 1.00 83.94 101 ARG A O 1
ATOM 783 N N . HIS A 1 102 ? -20.802 -3.474 26.240 1.00 87.88 102 HIS A N 1
ATOM 784 C CA . HIS A 1 102 ? -20.942 -4.489 27.277 1.00 87.88 102 HIS A CA 1
ATOM 785 C C . HIS A 1 102 ? -21.482 -3.898 28.592 1.00 87.88 102 HIS A C 1
ATOM 787 O O . HIS A 1 102 ? -22.404 -4.450 29.195 1.00 87.88 102 HIS A O 1
ATOM 793 N N . ASN A 1 103 ? -20.990 -2.724 29.000 1.00 83.69 103 ASN A N 1
ATOM 794 C CA . ASN A 1 103 ? -21.473 -2.031 30.198 1.00 83.69 103 ASN A CA 1
ATOM 795 C C . ASN A 1 103 ? -22.928 -1.550 30.059 1.00 83.69 103 ASN A C 1
ATOM 797 O O . ASN A 1 103 ? -23.698 -1.639 31.017 1.00 83.69 103 ASN A O 1
ATOM 801 N N . SER A 1 104 ? -23.324 -1.078 28.872 1.00 84.31 104 SER A N 1
ATOM 802 C CA . SER A 1 104 ? -24.705 -0.662 28.591 1.00 84.31 104 SER A CA 1
ATOM 803 C C . SER A 1 104 ? -25.690 -1.833 28.690 1.00 84.31 104 SER A C 1
ATOM 805 O O . SER A 1 104 ? -26.711 -1.716 29.370 1.00 84.31 104 SER A O 1
ATOM 807 N N . ASN A 1 105 ? -25.359 -2.983 28.091 1.00 86.44 105 ASN A N 1
ATOM 808 C CA . ASN A 1 105 ? -26.206 -4.179 28.138 1.00 86.44 105 ASN A CA 1
ATOM 809 C C . ASN A 1 105 ? -26.390 -4.692 29.574 1.00 86.44 105 ASN A C 1
ATOM 811 O O . ASN A 1 105 ? -27.523 -4.900 30.003 1.00 86.44 105 ASN A O 1
ATOM 815 N N . ARG A 1 106 ? -25.307 -4.762 30.361 1.00 83.81 106 ARG A N 1
ATOM 816 C CA . ARG A 1 106 ? -25.372 -5.128 31.791 1.00 83.81 106 ARG A CA 1
ATOM 817 C C . ARG A 1 106 ? -26.225 -4.159 32.611 1.00 83.81 106 ARG A C 1
ATOM 819 O O . ARG A 1 106 ? -26.894 -4.562 33.560 1.00 83.81 106 ARG A O 1
ATOM 826 N N . GLY A 1 107 ? -26.207 -2.871 32.263 1.00 83.69 107 GLY A N 1
ATOM 827 C CA . GLY A 1 107 ? -27.074 -1.865 32.879 1.00 83.69 107 GLY A CA 1
ATOM 828 C C . GLY A 1 107 ? -28.558 -2.125 32.604 1.00 83.69 107 GLY A C 1
ATOM 829 O O . GLY A 1 107 ? -29.368 -2.083 33.530 1.00 83.69 107 GLY A O 1
ATOM 830 N N . LYS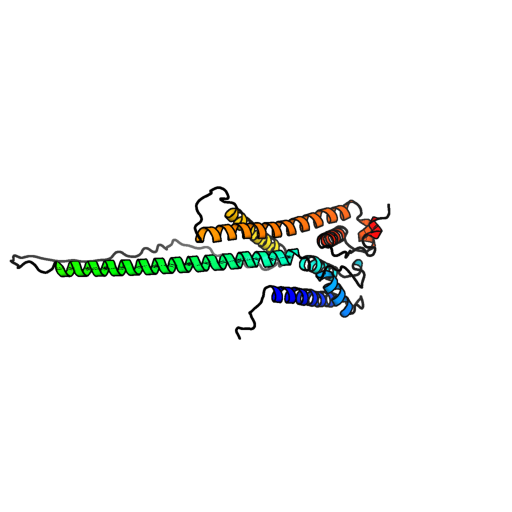 A 1 108 ? -28.907 -2.449 31.352 1.00 85.62 108 LYS A N 1
ATOM 831 C CA . LYS A 1 108 ? -30.283 -2.783 30.945 1.00 85.62 108 LYS A CA 1
ATOM 832 C C . LYS A 1 108 ? -30.787 -4.074 31.588 1.00 85.62 108 LYS A C 1
ATOM 834 O O . LYS A 1 108 ? -31.936 -4.122 32.022 1.00 85.62 108 LYS A O 1
ATOM 839 N N . GLU A 1 109 ? -29.941 -5.095 31.702 1.00 88.44 109 GLU A N 1
ATOM 840 C CA . GLU A 1 109 ? -30.285 -6.347 32.390 1.00 88.44 109 GLU A CA 1
ATOM 841 C C . GLU A 1 109 ? -30.597 -6.107 33.870 1.00 88.44 109 GLU A C 1
ATOM 843 O O . GLU A 1 109 ? -31.629 -6.561 34.361 1.00 88.44 109 GLU A O 1
ATOM 848 N N . ARG A 1 110 ? -29.771 -5.313 34.567 1.00 84.00 110 ARG A N 1
ATOM 849 C CA . ARG A 1 110 ? -30.006 -4.948 35.975 1.00 84.00 110 ARG A CA 1
ATOM 850 C C . ARG A 1 110 ? -31.300 -4.162 36.170 1.00 84.00 110 ARG A C 1
ATOM 852 O O . ARG A 1 110 ? -32.038 -4.443 37.108 1.00 84.00 110 ARG A O 1
ATOM 859 N N . GLN A 1 111 ? -31.600 -3.207 35.287 1.00 84.31 111 GLN A N 1
ATOM 860 C CA . GLN A 1 111 ? -32.856 -2.452 35.353 1.00 84.31 111 GLN A CA 1
ATOM 861 C C . GLN A 1 111 ? -34.073 -3.340 35.082 1.00 84.31 111 GLN A C 1
ATOM 863 O O . GLN A 1 111 ? -35.065 -3.253 35.801 1.00 84.31 111 GLN A O 1
ATOM 868 N N . THR A 1 112 ? -33.993 -4.225 34.086 1.00 87.50 112 THR A N 1
ATOM 869 C CA . THR A 1 112 ? -35.069 -5.178 33.780 1.00 87.50 112 THR A CA 1
ATOM 870 C C . THR A 1 112 ? -35.298 -6.139 34.947 1.00 87.50 112 THR A C 1
ATOM 872 O O . THR A 1 112 ? -36.443 -6.353 35.336 1.00 87.50 112 THR A O 1
ATOM 875 N N . ALA A 1 113 ? -34.229 -6.661 35.559 1.00 86.75 113 ALA A N 1
ATOM 876 C CA . ALA A 1 113 ? -34.312 -7.515 36.743 1.00 86.75 113 ALA A CA 1
ATOM 877 C C . ALA A 1 113 ? -34.954 -6.780 37.930 1.00 86.75 113 ALA A C 1
ATOM 879 O O . ALA A 1 113 ? -35.900 -7.293 38.524 1.00 86.75 113 ALA A O 1
ATOM 880 N N . HIS A 1 114 ? -34.519 -5.547 38.211 1.00 85.31 114 HIS A N 1
ATOM 881 C CA . HIS A 1 114 ? -35.075 -4.740 39.296 1.00 85.31 114 HIS A CA 1
ATOM 882 C C . HIS A 1 114 ? -36.554 -4.395 39.062 1.00 85.31 114 HIS A C 1
ATOM 884 O O . HIS A 1 114 ? -37.344 -4.455 40.000 1.00 85.31 114 HIS A O 1
ATOM 890 N N . LYS A 1 115 ? -36.954 -4.082 37.821 1.00 87.00 115 LYS A N 1
ATOM 891 C CA . LYS A 1 115 ? -38.356 -3.806 37.460 1.00 87.00 115 LYS A CA 1
ATOM 892 C C . LYS A 1 115 ? -39.237 -5.052 37.588 1.00 87.00 115 LYS A C 1
ATOM 894 O O . LYS A 1 115 ? -40.385 -4.958 38.011 1.00 87.00 115 LYS A O 1
ATOM 899 N N . LYS A 1 116 ? -38.697 -6.228 37.254 1.00 86.38 116 LYS A N 1
ATOM 900 C CA . LYS A 1 116 ? -39.383 -7.516 37.428 1.00 86.38 116 LYS A CA 1
ATOM 901 C C . LYS A 1 116 ? -39.584 -7.829 38.915 1.00 86.38 116 LYS A C 1
ATOM 903 O O . LYS A 1 116 ? -40.667 -8.248 39.305 1.00 86.38 116 LYS A O 1
ATOM 908 N N . GLN A 1 117 ? -38.572 -7.559 39.741 1.00 82.38 117 GLN A N 1
ATOM 909 C CA . GLN A 1 117 ? -38.600 -7.794 41.186 1.00 82.38 117 GLN A CA 1
ATOM 910 C C . GLN A 1 117 ? -39.549 -6.830 41.921 1.00 82.38 117 GLN A C 1
ATOM 912 O O . GLN A 1 117 ? -40.325 -7.271 42.767 1.00 82.38 117 GLN A O 1
ATOM 917 N N . THR A 1 118 ? -39.577 -5.542 41.554 1.00 82.69 118 THR A N 1
ATOM 918 C CA . THR A 1 118 ? -40.551 -4.583 42.107 1.00 82.69 118 THR A CA 1
ATOM 919 C C . THR A 1 118 ? -41.982 -4.879 41.660 1.00 82.69 118 THR A C 1
ATOM 921 O O . THR A 1 118 ? -42.893 -4.774 42.476 1.00 82.69 118 THR A O 1
ATOM 924 N N . ALA A 1 119 ? -42.198 -5.316 40.414 1.00 81.62 119 ALA A N 1
ATOM 925 C CA . ALA A 1 119 ? -43.518 -5.746 39.945 1.00 81.62 119 ALA A CA 1
ATOM 926 C C . ALA A 1 119 ? -44.027 -7.002 40.682 1.00 81.62 119 ALA A C 1
ATOM 928 O O . ALA A 1 119 ? -45.192 -7.054 41.073 1.00 81.62 119 ALA A O 1
ATOM 929 N N . LEU A 1 120 ? -43.152 -7.986 40.928 1.00 80.75 120 LEU A N 1
ATOM 930 C CA . LEU A 1 120 ? -43.461 -9.174 41.738 1.00 80.75 120 LEU A CA 1
ATOM 931 C C . LEU A 1 120 ? -43.821 -8.801 43.186 1.00 80.75 120 LEU A C 1
ATOM 933 O O . LEU A 1 120 ? -44.818 -9.289 43.714 1.00 80.75 120 LEU A O 1
ATOM 937 N N . SER A 1 121 ? -43.062 -7.890 43.803 1.00 78.38 121 SER A N 1
ATOM 938 C CA . SER A 1 121 ? -43.333 -7.411 45.166 1.00 78.38 121 SER A CA 1
ATOM 939 C C . SER A 1 121 ? -44.646 -6.622 45.272 1.00 78.38 121 SER A C 1
ATOM 941 O O . SER A 1 121 ? -45.376 -6.766 46.254 1.00 78.38 121 SER A O 1
ATOM 943 N N . ALA A 1 122 ? -44.978 -5.804 44.267 1.00 76.44 122 ALA A N 1
ATOM 944 C CA . ALA A 1 122 ? -46.238 -5.060 44.222 1.00 76.44 122 ALA A CA 1
ATOM 945 C C . ALA A 1 122 ? -47.449 -5.996 44.064 1.00 76.44 122 ALA A C 1
ATOM 947 O O . ALA A 1 122 ? -48.467 -5.802 44.728 1.00 76.44 122 ALA A O 1
ATOM 948 N N . LYS A 1 123 ? -47.316 -7.052 43.247 1.00 76.25 123 LYS A N 1
ATOM 949 C CA . LYS A 1 123 ? -48.356 -8.074 43.066 1.00 76.25 123 LYS A CA 1
ATOM 950 C C . LYS A 1 123 ? -48.632 -8.854 44.360 1.00 76.25 123 LYS A C 1
ATOM 952 O O . LYS A 1 123 ? -49.789 -8.982 44.745 1.00 76.25 123 LYS A O 1
ATOM 957 N N . ALA A 1 124 ? -47.587 -9.279 45.076 1.00 71.88 124 ALA A N 1
ATOM 958 C CA . ALA A 1 124 ? -47.728 -9.984 46.356 1.00 71.88 124 ALA A CA 1
ATOM 959 C C . ALA A 1 124 ? -48.390 -9.120 47.453 1.00 71.88 124 ALA A C 1
ATOM 961 O O . ALA A 1 124 ? -49.184 -9.612 48.252 1.00 71.88 124 ALA A O 1
ATOM 962 N N . THR A 1 125 ? -48.109 -7.813 47.467 1.00 69.25 125 THR A N 1
ATOM 963 C CA . THR A 1 125 ? -48.711 -6.875 48.433 1.00 69.25 125 THR A CA 1
ATOM 964 C C . THR A 1 125 ? -50.198 -6.621 48.137 1.00 69.25 125 THR A C 1
ATOM 966 O O . THR A 1 125 ? -50.989 -6.433 49.061 1.00 69.25 125 THR A O 1
ATOM 969 N N . GLY A 1 126 ? -50.600 -6.649 46.860 1.00 59.34 126 GLY A N 1
ATOM 970 C CA . GLY A 1 126 ? -52.003 -6.545 46.444 1.00 59.34 126 GLY A CA 1
ATOM 971 C C . GLY A 1 126 ? -52.853 -7.750 46.865 1.00 59.34 126 GLY A C 1
ATOM 972 O O . GLY A 1 126 ? -53.944 -7.566 47.403 1.00 59.34 126 GLY A O 1
ATOM 973 N N . GLU A 1 127 ? -52.340 -8.973 46.702 1.00 59.59 127 GLU A N 1
ATOM 974 C CA . GLU A 1 127 ? -53.052 -10.201 47.104 1.00 59.59 127 GLU A CA 1
ATOM 975 C C . GLU A 1 127 ? -53.198 -10.344 48.629 1.00 59.59 127 GLU A C 1
ATOM 977 O O . GLU A 1 127 ? -54.253 -10.762 49.115 1.00 59.59 127 GLU A O 1
ATOM 982 N N . ALA A 1 128 ? -52.201 -9.910 49.409 1.00 53.50 128 ALA A N 1
ATOM 983 C CA . ALA A 1 128 ? -52.300 -9.877 50.872 1.00 53.50 128 ALA A CA 1
ATOM 984 C C . ALA A 1 128 ? -53.397 -8.911 51.370 1.00 53.50 128 ALA A C 1
ATOM 986 O O . ALA A 1 128 ? -54.077 -9.178 52.365 1.00 53.50 128 ALA A O 1
ATOM 987 N N . LYS A 1 129 ? -53.619 -7.802 50.649 1.00 52.41 129 LYS A N 1
ATOM 988 C CA . LYS A 1 129 ? -54.668 -6.825 50.970 1.00 52.41 129 LYS A CA 1
ATOM 989 C C . LYS A 1 129 ? -56.063 -7.322 50.577 1.00 52.41 129 LYS A C 1
ATOM 991 O O . LYS A 1 129 ? -56.995 -7.134 51.351 1.00 52.41 129 LYS A O 1
ATOM 996 N N . ALA A 1 130 ? -56.201 -8.011 49.442 1.00 48.38 130 ALA A N 1
ATOM 997 C CA . ALA A 1 130 ? -57.464 -8.630 49.025 1.00 48.38 130 ALA A CA 1
ATOM 998 C C . ALA A 1 130 ? -57.906 -9.755 49.980 1.00 48.38 130 ALA A C 1
ATOM 1000 O O . ALA A 1 130 ? -59.077 -9.843 50.332 1.00 48.38 130 ALA A O 1
ATOM 1001 N N . THR A 1 131 ? -56.959 -10.548 50.487 1.00 45.50 131 THR A N 1
ATOM 1002 C CA . THR A 1 131 ? -57.246 -11.645 51.431 1.00 45.50 131 THR A CA 1
ATOM 1003 C C . THR A 1 131 ? -57.675 -11.140 52.820 1.00 45.50 131 THR A C 1
ATOM 1005 O O . THR A 1 131 ? -58.385 -11.835 53.539 1.00 45.50 131 THR A O 1
ATOM 1008 N N . THR A 1 132 ? -57.312 -9.907 53.194 1.00 42.75 132 THR A N 1
ATOM 1009 C CA . THR A 1 132 ? -57.701 -9.307 54.488 1.00 42.75 132 THR A CA 1
ATOM 1010 C C . THR A 1 132 ? -59.099 -8.664 54.454 1.00 42.75 132 THR A C 1
ATOM 1012 O O . THR A 1 132 ? -59.742 -8.554 55.492 1.00 42.75 132 THR A O 1
ATOM 1015 N N . VAL A 1 133 ? -59.611 -8.274 53.279 1.00 42.97 133 VAL A N 1
ATOM 1016 C CA . VAL A 1 133 ? -60.912 -7.578 53.135 1.00 42.97 133 VAL A CA 1
ATOM 1017 C C . VAL A 1 133 ? -62.106 -8.547 53.016 1.00 42.97 133 VAL A C 1
ATOM 1019 O O . VAL A 1 133 ? -63.247 -8.142 53.189 1.00 42.97 133 VAL A O 1
ATOM 1022 N N . VAL A 1 134 ? -61.879 -9.850 52.817 1.00 43.88 134 VAL A N 1
ATOM 1023 C CA . VAL A 1 134 ? -62.943 -10.863 52.610 1.00 43.88 134 VAL A CA 1
ATOM 1024 C C . VAL A 1 134 ? -63.520 -11.434 53.927 1.00 43.88 134 VAL A C 1
ATOM 1026 O O . VAL A 1 134 ? -64.170 -12.474 53.932 1.00 43.88 134 VAL A O 1
ATOM 1029 N N . ARG A 1 135 ? -63.337 -10.772 55.080 1.00 36.50 135 ARG A N 1
ATOM 1030 C CA . ARG A 1 135 ? -63.815 -11.293 56.381 1.00 36.50 135 ARG A CA 1
ATOM 1031 C C . ARG A 1 135 ? -64.840 -10.420 57.108 1.00 36.50 135 ARG A C 1
ATOM 1033 O O . ARG A 1 135 ? -64.803 -10.355 58.332 1.00 36.50 135 ARG A O 1
ATOM 1040 N N . GLU A 1 136 ? -65.799 -9.832 56.397 1.00 42.75 136 GLU A N 1
ATOM 1041 C CA . GLU A 1 136 ? -67.044 -9.400 57.047 1.00 42.75 136 GLU A CA 1
ATOM 1042 C C . GLU A 1 136 ? -68.230 -9.357 56.071 1.00 42.75 136 GLU A C 1
ATOM 1044 O O . GLU A 1 136 ? -68.186 -8.629 55.083 1.00 42.75 136 GLU A O 1
ATOM 1049 N N . VAL A 1 137 ? -69.257 -10.179 56.352 1.00 38.09 137 VAL A N 1
ATOM 1050 C CA . VAL A 1 137 ? -70.717 -9.899 56.341 1.00 38.09 137 VAL A CA 1
ATOM 1051 C C . VAL A 1 137 ? -71.528 -11.197 56.109 1.00 38.09 137 VAL A C 1
ATOM 1053 O O . VAL A 1 137 ? -71.270 -11.960 55.180 1.00 38.09 137 VAL A O 1
ATOM 1056 N N . GLN A 1 138 ? -72.495 -11.444 57.008 1.00 33.41 138 GLN A N 1
ATOM 1057 C CA . GLN A 1 138 ? -73.522 -12.506 56.974 1.00 33.41 138 GLN A CA 1
ATOM 1058 C C . GLN A 1 138 ? -74.687 -12.179 56.001 1.00 33.41 138 GLN A C 1
ATOM 1060 O O . GLN A 1 138 ? -74.876 -11.004 55.688 1.00 33.41 138 GLN A O 1
ATOM 1065 N N . PRO A 1 139 ? -75.491 -13.173 55.556 1.00 44.81 139 PRO A N 1
ATOM 1066 C CA . PRO A 1 139 ? -76.447 -13.040 54.447 1.00 44.81 139 PRO A CA 1
ATOM 1067 C C . PRO A 1 139 ? -77.932 -12.965 54.872 1.00 44.81 139 PRO A C 1
ATOM 1069 O O . PRO A 1 139 ? -78.292 -13.484 55.921 1.00 44.81 139 PRO A O 1
ATOM 1072 N N . ASP A 1 140 ? -78.789 -12.402 54.008 1.00 26.31 140 ASP A N 1
ATOM 1073 C CA . ASP A 1 140 ? -80.170 -12.875 53.744 1.00 26.31 140 ASP A CA 1
ATOM 1074 C C . ASP A 1 140 ? -80.704 -12.210 52.448 1.00 26.31 140 ASP A C 1
ATOM 1076 O O . ASP A 1 140 ? -80.702 -10.989 52.324 1.00 26.31 140 ASP A O 1
ATOM 1080 N N . VAL A 1 141 ? -80.813 -12.947 51.333 1.00 34.72 141 VAL A N 1
ATOM 1081 C CA . VAL A 1 141 ? -81.993 -13.664 50.781 1.00 34.72 141 VAL A CA 1
ATOM 1082 C C . VAL A 1 141 ? -83.066 -12.759 50.145 1.00 34.72 141 VAL A C 1
ATOM 1084 O O . VAL A 1 141 ? -83.880 -12.138 50.820 1.00 34.72 141 VAL A O 1
ATOM 1087 N N . SER A 1 142 ? -83.142 -12.783 48.806 1.00 27.94 142 SER A N 1
ATOM 1088 C CA . SER A 1 142 ? -84.328 -13.238 48.043 1.00 27.94 142 SER A CA 1
ATOM 1089 C C . SER A 1 142 ? -84.065 -13.266 46.520 1.00 27.94 142 SER A C 1
ATOM 1091 O O . SER A 1 142 ? -83.385 -12.415 45.959 1.00 27.94 142 SER A O 1
ATOM 1093 N N . SER A 1 143 ? -84.588 -14.321 45.892 1.00 26.97 143 SER A N 1
ATOM 1094 C CA . SER A 1 143 ? -84.543 -14.766 44.478 1.00 26.97 143 SER A CA 1
ATOM 1095 C C . SER A 1 143 ? -85.978 -14.665 43.879 1.00 26.97 143 SER A C 1
ATOM 1097 O O . SER A 1 143 ? -86.851 -14.276 44.662 1.00 26.97 143 SER A O 1
ATOM 1099 N N . PRO A 1 144 ? -86.357 -15.103 42.643 1.00 43.06 144 PRO A N 1
ATOM 1100 C CA . PRO A 1 144 ? -85.659 -15.458 41.375 1.00 43.06 144 PRO A CA 1
ATOM 1101 C C . PRO A 1 144 ? -86.269 -14.692 40.144 1.00 43.06 144 PRO A C 1
ATOM 1103 O O . PRO A 1 144 ? -87.253 -13.978 40.300 1.00 43.06 144 PRO A O 1
ATOM 1106 N N . CYS A 1 145 ? -85.756 -14.688 38.900 1.00 23.69 145 CYS A N 1
ATOM 1107 C CA . CYS A 1 145 ? -85.628 -15.788 37.926 1.00 23.69 145 CYS A CA 1
ATOM 1108 C C . CYS A 1 145 ? -84.767 -15.375 36.695 1.00 23.69 145 CYS A C 1
ATOM 1110 O O . CYS A 1 145 ? -84.860 -14.252 36.209 1.00 23.69 145 CYS A O 1
ATOM 1112 N N . GLU A 1 146 ? -83.994 -16.359 36.224 1.00 24.83 146 GLU A N 1
ATOM 1113 C CA . GLU A 1 146 ? -83.111 -16.554 35.042 1.00 24.83 146 GLU A CA 1
ATOM 1114 C C . GLU A 1 146 ? -83.853 -16.633 33.667 1.00 24.83 146 GLU A C 1
ATOM 1116 O O . GLU A 1 146 ? -85.086 -16.553 33.705 1.00 24.83 146 GLU A O 1
ATOM 1121 N N . PRO A 1 147 ? -83.219 -16.910 32.479 1.00 40.66 147 PRO A N 1
ATOM 1122 C CA . PRO A 1 147 ? -81.800 -17.281 32.218 1.00 40.66 147 PRO A CA 1
ATOM 1123 C C . PRO A 1 147 ? -81.044 -16.675 30.989 1.00 40.66 147 PRO A C 1
ATOM 1125 O O . PRO A 1 147 ? -81.638 -16.247 30.003 1.00 40.66 147 PRO A O 1
ATOM 1128 N N . GLU A 1 148 ? -79.710 -16.851 31.067 1.00 26.98 148 GLU A N 1
ATOM 1129 C CA . GLU A 1 148 ? -78.710 -17.348 30.073 1.00 26.98 148 GLU A CA 1
ATOM 1130 C C . GLU A 1 148 ? -78.087 -16.509 28.920 1.00 26.98 148 GLU A C 1
ATOM 1132 O O . GLU A 1 148 ? -78.758 -16.024 28.011 1.00 26.98 148 GLU A O 1
ATOM 1137 N N . GLY A 1 149 ? -76.733 -16.557 28.890 1.00 25.53 149 GLY A N 1
ATOM 1138 C CA . GLY A 1 149 ? -75.861 -16.600 27.689 1.00 25.53 149 GLY A CA 1
ATOM 1139 C C . GLY A 1 149 ? -74.816 -15.468 27.572 1.00 25.53 149 GLY A C 1
ATOM 1140 O O . GLY A 1 149 ? -75.171 -14.403 27.090 1.00 25.53 149 GLY A O 1
ATOM 1141 N N . SER A 1 150 ? -73.601 -15.548 28.161 1.00 27.86 150 SER A N 1
ATOM 1142 C CA . SER A 1 150 ? -72.298 -16.037 27.596 1.00 27.86 150 SER A CA 1
ATOM 1143 C C . SER A 1 150 ? -71.790 -15.251 26.353 1.00 27.86 150 SER A C 1
ATOM 1145 O O . SER A 1 150 ? -72.601 -14.831 25.542 1.00 27.86 150 SER A O 1
ATOM 1147 N N . SER A 1 151 ? -70.507 -14.991 26.055 1.00 30.20 151 SER A N 1
ATOM 1148 C CA . SER A 1 151 ? -69.172 -15.329 26.581 1.00 30.20 151 SER A CA 1
ATOM 1149 C C . SER A 1 151 ? -68.133 -14.548 25.729 1.00 30.20 151 SER A C 1
ATOM 1151 O O . SER A 1 151 ? -68.353 -14.330 24.542 1.00 30.20 151 SER A O 1
ATOM 1153 N N . ASP A 1 152 ? -67.063 -14.093 26.389 1.00 27.78 152 ASP A N 1
ATOM 1154 C CA . ASP A 1 152 ? -65.637 -14.002 26.002 1.00 27.78 152 ASP A CA 1
ATOM 1155 C C . ASP A 1 152 ? -65.076 -13.429 24.671 1.00 27.78 152 ASP A C 1
ATOM 1157 O O . ASP A 1 152 ? -65.543 -13.653 23.561 1.00 27.78 152 ASP A O 1
ATOM 1161 N N . ASP A 1 153 ? -63.886 -12.841 24.881 1.00 27.98 153 ASP A N 1
ATOM 1162 C CA . ASP A 1 153 ? -62.636 -12.957 24.104 1.00 27.98 153 ASP A CA 1
ATOM 1163 C C . ASP A 1 153 ? -62.253 -11.826 23.126 1.00 27.98 153 ASP A C 1
ATOM 1165 O O . ASP A 1 153 ? -62.930 -11.529 22.145 1.00 27.98 153 ASP A O 1
ATOM 1169 N N . TYR A 1 154 ? -61.092 -11.202 23.379 1.00 32.62 154 TYR A N 1
ATOM 1170 C CA . TYR A 1 154 ? -60.475 -10.209 22.492 1.00 32.62 154 TYR A CA 1
ATOM 1171 C C . TYR A 1 154 ? -59.175 -10.764 21.908 1.00 32.62 154 TYR A C 1
ATOM 1173 O O . TYR A 1 154 ? -58.154 -10.880 22.588 1.00 32.62 154 TYR A O 1
ATOM 1181 N N . GLY A 1 155 ? -59.246 -11.070 20.612 1.00 28.02 155 GLY A N 1
ATOM 1182 C CA . GLY A 1 155 ? -58.183 -11.640 19.798 1.00 28.02 155 GLY A CA 1
ATOM 1183 C C . GLY A 1 155 ? -57.109 -10.660 19.308 1.00 28.02 155 GLY A C 1
ATOM 1184 O O . GLY A 1 155 ? -57.278 -9.444 19.216 1.00 28.02 155 GLY A O 1
ATOM 1185 N N . PHE A 1 156 ? -55.978 -11.270 18.961 1.00 27.28 156 PHE A N 1
ATOM 1186 C CA . PHE A 1 156 ? -54.786 -10.719 18.322 1.00 27.28 156 PHE A CA 1
ATOM 1187 C C . PHE A 1 156 ? -55.054 -10.395 16.841 1.00 27.28 156 PHE A C 1
ATOM 1189 O O . PHE A 1 156 ? -55.565 -11.239 16.108 1.00 27.28 156 PHE A O 1
ATOM 1196 N N . ILE A 1 157 ? -54.680 -9.197 16.379 1.00 31.73 157 ILE A N 1
ATOM 1197 C CA . ILE A 1 157 ? -54.842 -8.784 14.976 1.00 31.73 157 ILE A CA 1
ATOM 1198 C C . ILE A 1 157 ? -53.519 -8.989 14.219 1.00 31.73 157 ILE A C 1
ATOM 1200 O O . ILE A 1 157 ? -52.570 -8.224 14.386 1.00 31.73 157 ILE A O 1
ATOM 1204 N N . VAL A 1 158 ? -53.487 -9.999 13.345 1.00 29.02 158 VAL A N 1
ATOM 1205 C CA . VAL A 1 158 ? -52.573 -10.096 12.194 1.00 29.02 158 VAL A CA 1
ATOM 1206 C C . VAL A 1 158 ? -53.395 -9.770 10.957 1.00 29.02 158 VAL A C 1
ATOM 1208 O O . VAL A 1 158 ? -54.380 -10.447 10.680 1.00 29.02 158 VAL A O 1
ATOM 1211 N N . VAL A 1 159 ? -53.002 -8.733 10.218 1.00 30.27 159 VAL A N 1
ATOM 1212 C CA . VAL A 1 159 ? -53.608 -8.409 8.922 1.00 30.27 159 VAL A CA 1
ATOM 1213 C C . VAL A 1 159 ? -52.684 -8.898 7.815 1.00 30.27 159 VAL A C 1
ATOM 1215 O O . VAL A 1 159 ? -51.661 -8.278 7.533 1.00 30.27 159 VAL A O 1
ATOM 1218 N N . THR A 1 160 ? -53.088 -9.984 7.167 1.00 34.72 160 THR A N 1
ATOM 1219 C CA . THR A 1 160 ? -52.711 -10.334 5.793 1.00 34.72 160 THR A CA 1
ATOM 1220 C C . THR A 1 160 ? -53.932 -10.935 5.113 1.00 34.72 160 THR A C 1
ATOM 1222 O O . THR A 1 160 ? -54.445 -11.922 5.628 1.00 34.72 160 THR A O 1
ATOM 1225 N N . ASP A 1 161 ? -54.396 -10.310 4.024 1.00 31.50 161 ASP A N 1
ATOM 1226 C CA . ASP A 1 161 ? -54.871 -10.920 2.759 1.00 31.50 161 ASP A CA 1
ATOM 1227 C C . ASP A 1 161 ? -55.735 -9.925 1.949 1.00 31.50 161 ASP A C 1
ATOM 1229 O O . ASP A 1 161 ? -56.299 -9.005 2.530 1.00 31.50 161 ASP A O 1
ATOM 1233 N N . LEU A 1 162 ? -56.009 -10.018 0.639 1.00 32.84 162 LEU A N 1
ATOM 1234 C CA . LEU A 1 162 ? -55.460 -10.678 -0.563 1.00 32.84 162 LEU A CA 1
ATOM 1235 C C . LEU A 1 162 ? -56.494 -10.389 -1.674 1.00 32.84 162 LEU A C 1
ATOM 1237 O O . LEU A 1 162 ? -57.694 -10.531 -1.442 1.00 32.84 162 LEU A O 1
ATOM 1241 N N . ARG A 1 163 ? -56.078 -9.957 -2.873 1.00 26.67 163 ARG A N 1
ATOM 1242 C CA . ARG A 1 163 ? -56.913 -10.012 -4.095 1.00 26.67 163 ARG A CA 1
ATOM 1243 C C . ARG A 1 163 ? -56.039 -10.196 -5.352 1.00 26.67 163 ARG A C 1
ATOM 1245 O O . ARG A 1 163 ? -55.274 -9.311 -5.709 1.00 26.67 163 ARG A O 1
ATOM 1252 N N . HIS A 1 164 ? -56.179 -11.389 -5.942 1.00 33.56 164 HIS A N 1
ATOM 1253 C CA . HIS A 1 164 ? -55.661 -11.984 -7.199 1.00 33.56 164 HIS A CA 1
ATOM 1254 C C . HIS A 1 164 ? -55.995 -11.204 -8.509 1.00 33.56 164 HIS A C 1
ATOM 1256 O O . HIS A 1 164 ? -56.680 -10.188 -8.377 1.00 33.56 164 HIS A O 1
ATOM 1262 N N . PRO A 1 165 ? -55.722 -11.685 -9.766 1.00 38.62 165 PRO A N 1
ATOM 1263 C CA . PRO A 1 165 ? -54.905 -12.820 -10.293 1.00 38.62 165 PRO A CA 1
ATOM 1264 C C . PRO A 1 165 ? -54.024 -12.506 -11.557 1.00 38.62 165 PRO A C 1
ATOM 1266 O O . PRO A 1 165 ? -54.139 -11.451 -12.161 1.00 38.62 165 PRO A O 1
ATOM 1269 N N . GLU A 1 166 ? -53.207 -13.493 -11.968 1.00 26.05 166 GLU A N 1
ATOM 1270 C CA . GLU A 1 166 ? -52.757 -13.860 -13.343 1.00 26.05 166 GLU A CA 1
ATOM 1271 C C . GLU A 1 166 ? -52.119 -12.837 -14.321 1.00 26.05 166 GLU A C 1
ATOM 1273 O O . GLU A 1 166 ? -52.807 -12.031 -14.937 1.00 26.05 166 GLU A O 1
ATOM 1278 N N . GLN A 1 167 ? -50.832 -13.043 -14.654 1.00 25.70 167 GLN A N 1
ATOM 1279 C CA . GLN A 1 167 ? -50.423 -13.396 -16.029 1.00 25.70 167 GLN A CA 1
ATOM 1280 C C . GLN A 1 167 ? -48.975 -13.916 -16.097 1.00 25.70 167 GLN A C 1
ATOM 1282 O O . GLN A 1 167 ? -48.017 -13.279 -15.662 1.00 25.70 167 GLN A O 1
ATOM 1287 N N . SER A 1 168 ? -48.851 -15.107 -16.672 1.00 26.66 168 SER A N 1
ATOM 1288 C CA . SER A 1 168 ? -47.630 -15.819 -17.030 1.00 26.66 168 SER A CA 1
ATOM 1289 C C . SER A 1 168 ? -46.809 -15.081 -18.090 1.00 26.66 168 SER A C 1
ATOM 1291 O O . SER A 1 168 ? -47.340 -14.813 -19.161 1.00 26.66 168 SER A O 1
ATOM 1293 N N . GLN A 1 169 ? -45.497 -14.911 -17.884 1.00 25.12 169 GLN A N 1
ATOM 1294 C CA . GLN A 1 169 ? -44.535 -15.204 -18.954 1.00 25.12 169 GLN A CA 1
ATOM 1295 C C . GLN A 1 169 ? -43.127 -15.472 -18.415 1.00 25.12 169 GLN A C 1
ATOM 1297 O O . GLN A 1 169 ? -42.414 -14.601 -17.925 1.00 25.12 169 GLN A O 1
ATOM 1302 N N . GLN A 1 170 ? -42.741 -16.734 -18.546 1.00 26.02 170 GLN A N 1
ATOM 1303 C CA . GLN A 1 170 ? -41.386 -17.239 -18.457 1.00 26.02 170 GLN A CA 1
ATOM 1304 C C . GLN A 1 170 ? -40.646 -16.820 -19.738 1.00 26.02 170 GLN A C 1
ATOM 1306 O O . GLN A 1 170 ? -41.047 -17.223 -20.826 1.00 26.02 170 GLN A O 1
ATOM 1311 N N . VAL A 1 171 ? -39.567 -16.043 -19.626 1.00 23.84 171 VAL A N 1
ATOM 1312 C CA . VAL A 1 171 ? -38.531 -15.969 -20.667 1.00 23.84 171 VAL A CA 1
ATOM 1313 C C . VAL A 1 171 ? -37.176 -16.014 -19.980 1.00 23.84 171 VAL A C 1
ATOM 1315 O O . VAL A 1 171 ? -36.740 -15.068 -19.329 1.00 23.84 171 VAL A O 1
ATOM 1318 N N . ALA A 1 172 ? -36.531 -17.166 -20.118 1.00 26.77 172 ALA A N 1
ATOM 1319 C CA . ALA A 1 172 ? -35.103 -17.304 -19.945 1.00 26.77 172 ALA A CA 1
ATOM 1320 C C . ALA A 1 172 ? -34.397 -16.575 -21.096 1.00 26.77 172 ALA A C 1
ATOM 1322 O O . ALA A 1 172 ? -34.698 -16.821 -22.263 1.00 26.77 172 ALA A O 1
ATOM 1323 N N . SER A 1 173 ? -33.413 -15.743 -20.775 1.00 26.17 173 SER A N 1
ATOM 1324 C CA . SER A 1 173 ? -32.329 -15.426 -21.701 1.00 26.17 173 SER A CA 1
ATOM 1325 C C . SER A 1 173 ? -31.013 -15.416 -20.935 1.00 26.17 173 SER A C 1
ATOM 1327 O O . SER A 1 173 ? -30.814 -14.646 -19.996 1.00 26.17 173 SER A O 1
ATOM 1329 N N . ILE A 1 174 ? -30.164 -16.351 -21.339 1.00 26.98 174 ILE A N 1
ATOM 1330 C CA . ILE A 1 174 ? -28.783 -16.577 -20.927 1.00 26.98 174 ILE A CA 1
ATOM 1331 C C . ILE A 1 174 ? -27.887 -15.551 -21.657 1.00 26.98 174 ILE A C 1
ATOM 1333 O O . ILE A 1 174 ? -28.236 -15.111 -22.751 1.00 26.98 174 ILE A O 1
ATOM 1337 N N . ILE A 1 175 ? -26.687 -15.321 -21.098 1.00 26.88 175 ILE A N 1
ATOM 1338 C CA . ILE A 1 175 ? -25.485 -14.663 -21.668 1.00 26.88 175 ILE A CA 1
ATOM 1339 C C . ILE A 1 175 ? -25.561 -13.119 -21.551 1.00 26.88 175 ILE A C 1
ATOM 1341 O O . ILE A 1 175 ? -26.514 -12.509 -22.009 1.00 26.88 175 ILE A O 1
ATOM 1345 N N . VAL A 1 176 ? -24.655 -12.393 -20.879 1.00 27.64 176 VAL A N 1
ATOM 1346 C CA . VAL A 1 176 ? -23.186 -12.354 -21.008 1.00 27.64 176 VAL A CA 1
ATOM 1347 C C . VAL A 1 176 ? -22.536 -11.984 -19.665 1.00 27.64 176 VAL A C 1
ATOM 1349 O O . VAL A 1 176 ? -22.863 -10.962 -19.063 1.00 27.64 176 VAL A O 1
ATOM 1352 N N . ASP A 1 177 ? -21.570 -12.796 -19.233 1.00 37.00 177 ASP A N 1
ATOM 1353 C CA . ASP A 1 177 ? -20.536 -12.404 -18.276 1.00 37.00 177 ASP A CA 1
ATOM 1354 C C . ASP A 1 177 ? -19.630 -11.341 -18.901 1.00 37.00 177 ASP A C 1
ATOM 1356 O O . ASP A 1 177 ? -18.844 -11.638 -19.798 1.00 37.00 177 ASP A O 1
ATOM 1360 N N . ASN A 1 178 ? -19.715 -10.104 -18.417 1.00 38.69 178 ASN A N 1
ATOM 1361 C CA . ASN A 1 178 ? -18.545 -9.246 -18.271 1.00 38.69 178 ASN A CA 1
ATOM 1362 C C . ASN A 1 178 ? -18.876 -8.076 -17.333 1.00 38.69 178 ASN A C 1
ATOM 1364 O O . ASN A 1 178 ? -20.002 -7.592 -17.322 1.00 38.69 178 ASN A O 1
ATOM 1368 N N . GLU A 1 179 ? -17.885 -7.618 -16.565 1.00 36.25 179 GLU A N 1
ATOM 1369 C CA . GLU A 1 179 ? -17.924 -6.384 -15.753 1.00 36.25 179 GLU A CA 1
ATOM 1370 C C . GLU A 1 179 ? -18.498 -6.469 -14.316 1.00 36.25 179 GLU A C 1
ATOM 1372 O O . GLU A 1 179 ? -19.239 -5.599 -13.861 1.00 36.25 179 GLU A O 1
ATOM 1377 N N . LYS A 1 180 ? -18.107 -7.483 -13.525 1.00 33.00 180 LYS A N 1
ATOM 1378 C CA . LYS A 1 180 ? -18.442 -7.546 -12.078 1.00 33.00 180 LYS A CA 1
ATOM 1379 C C . LYS A 1 180 ? -17.347 -7.087 -11.107 1.00 33.00 180 LYS A C 1
ATOM 1381 O O . LYS A 1 180 ? -17.652 -6.891 -9.931 1.00 33.00 180 LYS A O 1
ATOM 1386 N N . ASP A 1 181 ? -16.123 -6.816 -11.560 1.00 40.91 181 ASP A N 1
ATOM 1387 C CA . ASP A 1 181 ? -15.017 -6.542 -10.623 1.00 40.91 181 ASP A CA 1
ATOM 1388 C C . ASP A 1 181 ? -14.828 -5.057 -10.244 1.00 40.91 181 ASP A C 1
ATOM 1390 O O . ASP A 1 181 ? -14.366 -4.730 -9.152 1.00 40.91 181 ASP A O 1
ATOM 1394 N N . VAL A 1 182 ? -15.283 -4.108 -11.072 1.00 43.50 182 VAL A N 1
ATOM 1395 C CA . VAL A 1 182 ? -15.101 -2.662 -10.795 1.00 43.50 182 VAL A CA 1
ATOM 1396 C C . VAL A 1 182 ? -16.221 -2.081 -9.910 1.00 43.50 182 VAL A C 1
ATOM 1398 O O . VAL A 1 182 ? -16.012 -1.113 -9.168 1.00 43.50 182 VAL A O 1
ATOM 1401 N N . GLY A 1 183 ? -17.419 -2.675 -9.936 1.00 44.41 183 GLY A N 1
ATOM 1402 C CA . GLY A 1 183 ? -18.581 -2.211 -9.164 1.00 44.41 183 GLY A CA 1
ATOM 1403 C C . GLY A 1 183 ? -18.482 -2.503 -7.662 1.00 44.41 183 GLY A C 1
ATOM 1404 O O . GLY A 1 183 ? -18.847 -1.660 -6.837 1.00 44.41 183 GLY A O 1
ATOM 1405 N N . ASN A 1 184 ? -17.927 -3.663 -7.300 1.00 53.91 184 ASN A N 1
ATOM 1406 C CA . ASN A 1 184 ? -17.810 -4.104 -5.910 1.00 53.91 184 ASN A CA 1
ATOM 1407 C C . ASN A 1 184 ? -16.832 -3.224 -5.107 1.00 53.91 184 ASN A C 1
ATOM 1409 O O . ASN A 1 184 ? -17.149 -2.781 -4.001 1.00 53.91 184 ASN A O 1
ATOM 1413 N N . GLY A 1 185 ? -15.690 -2.858 -5.701 1.00 51.00 185 GLY A N 1
ATOM 1414 C CA . GLY A 1 185 ? -14.712 -1.961 -5.074 1.00 51.00 185 GLY A CA 1
ATOM 1415 C C . GLY A 1 185 ? -15.279 -0.565 -4.795 1.00 51.00 185 GLY A C 1
ATOM 1416 O O . GLY A 1 185 ? -15.143 -0.037 -3.689 1.00 51.00 185 GLY A O 1
ATOM 1417 N N . LYS A 1 186 ? -16.017 0.011 -5.754 1.00 61.97 186 LYS A N 1
ATOM 1418 C CA . LYS A 1 186 ? -16.687 1.313 -5.583 1.00 61.97 186 LYS A CA 1
ATOM 1419 C C . LYS A 1 186 ? -17.763 1.272 -4.492 1.00 61.97 186 LYS A C 1
ATOM 1421 O O . LYS A 1 186 ? -17.899 2.234 -3.731 1.00 61.97 186 LYS A O 1
ATOM 1426 N N . ALA A 1 187 ? -18.513 0.173 -4.388 1.00 70.62 187 ALA A N 1
ATOM 1427 C CA . ALA A 1 187 ? -19.509 -0.022 -3.335 1.00 70.62 187 ALA A CA 1
ATOM 1428 C C . ALA A 1 187 ? -18.859 -0.166 -1.947 1.00 70.62 187 ALA A C 1
ATOM 1430 O O . ALA A 1 187 ? -19.326 0.445 -0.981 1.00 70.62 187 ALA A O 1
ATOM 1431 N N . HIS A 1 188 ? -17.746 -0.899 -1.852 1.00 66.31 188 HIS A N 1
ATOM 1432 C CA . HIS A 1 188 ? -17.012 -1.093 -0.603 1.00 66.31 188 HIS A CA 1
ATOM 1433 C C . HIS A 1 188 ? -16.390 0.214 -0.093 1.00 66.31 188 HIS A C 1
ATOM 1435 O O . HIS A 1 188 ? -16.548 0.565 1.076 1.00 66.31 188 HIS A O 1
ATOM 1441 N N . ILE A 1 189 ? -15.779 0.996 -0.986 1.00 66.56 189 ILE A N 1
ATOM 1442 C CA . ILE A 1 189 ? -15.229 2.321 -0.669 1.00 66.56 189 ILE A CA 1
ATOM 1443 C C . ILE A 1 189 ? -16.345 3.275 -0.230 1.00 66.56 189 ILE A C 1
ATOM 1445 O O . ILE A 1 189 ? -16.215 3.948 0.790 1.00 66.56 189 ILE A O 1
ATOM 1449 N N . ARG A 1 190 ? -17.487 3.296 -0.930 1.00 73.19 190 ARG A N 1
ATOM 1450 C CA . ARG A 1 190 ? -18.641 4.124 -0.540 1.00 73.19 190 ARG A CA 1
ATOM 1451 C C . ARG A 1 190 ? -19.198 3.726 0.830 1.00 73.19 190 ARG A C 1
ATOM 1453 O O . ARG A 1 190 ? -19.578 4.600 1.605 1.00 73.19 190 ARG A O 1
ATOM 1460 N N . SER A 1 191 ? -19.218 2.429 1.140 1.00 73.19 191 SER A N 1
ATOM 1461 C CA . SER A 1 191 ? -19.614 1.889 2.447 1.00 73.19 191 SER A CA 1
ATOM 1462 C C . SER A 1 191 ? -18.631 2.277 3.558 1.00 73.19 191 SER A C 1
ATOM 1464 O O . SER A 1 191 ? -19.037 2.668 4.652 1.00 73.19 191 SER A O 1
ATOM 1466 N N . LEU A 1 192 ? -17.326 2.246 3.280 1.00 71.25 192 LEU A N 1
ATOM 1467 C CA . LEU A 1 192 ? -16.301 2.714 4.213 1.00 71.25 192 LEU A CA 1
ATOM 1468 C C . LEU A 1 192 ? -16.410 4.221 4.457 1.00 71.25 192 LEU A C 1
ATOM 1470 O O . LEU A 1 192 ? -16.408 4.648 5.609 1.00 71.25 192 LEU A O 1
ATOM 1474 N N . ILE A 1 193 ? -16.593 5.017 3.401 1.00 72.56 193 ILE A N 1
ATOM 1475 C CA . ILE A 1 193 ? -16.785 6.470 3.489 1.00 72.56 193 ILE A CA 1
ATOM 1476 C C . ILE A 1 193 ? -18.065 6.804 4.258 1.00 72.56 193 ILE A C 1
ATOM 1478 O O . ILE A 1 193 ? -18.050 7.694 5.104 1.00 72.56 193 ILE A O 1
ATOM 1482 N N . SER A 1 194 ? -19.172 6.095 4.021 1.00 77.56 194 SER A N 1
ATOM 1483 C CA . SER A 1 194 ? -20.426 6.335 4.745 1.00 77.56 194 SER A CA 1
ATOM 1484 C C . SER A 1 194 ? -20.312 5.959 6.224 1.00 77.56 194 SER A C 1
ATOM 1486 O O . SER A 1 194 ? -20.820 6.683 7.083 1.00 77.56 194 SER A O 1
ATOM 1488 N N . ARG A 1 195 ? -19.573 4.890 6.548 1.00 75.12 195 ARG A N 1
ATOM 1489 C CA . ARG A 1 195 ? -19.216 4.524 7.926 1.00 75.12 195 ARG A CA 1
ATOM 1490 C C . ARG A 1 195 ? -18.339 5.582 8.590 1.00 75.12 195 ARG A C 1
ATOM 1492 O O . ARG A 1 195 ? -18.636 5.970 9.719 1.00 75.12 195 ARG A O 1
ATOM 1499 N N . LEU A 1 196 ? -17.326 6.089 7.886 1.00 71.69 196 LEU A N 1
ATOM 1500 C CA . LEU A 1 196 ? -16.467 7.186 8.344 1.00 71.69 196 LEU A CA 1
ATOM 1501 C C . LEU A 1 196 ? -17.286 8.456 8.605 1.00 71.69 196 LEU A C 1
ATOM 1503 O O . LEU A 1 196 ? -17.167 9.075 9.659 1.00 71.69 196 LEU A O 1
ATOM 1507 N N . LYS A 1 197 ? -18.175 8.806 7.671 1.00 75.88 197 LYS A N 1
ATOM 1508 C CA . LYS A 1 197 ? -19.066 9.967 7.755 1.00 75.88 197 LYS A CA 1
ATOM 1509 C C . LYS A 1 197 ? -20.023 9.846 8.940 1.00 75.88 197 LYS A C 1
ATOM 1511 O O . LYS A 1 197 ? -20.168 10.794 9.705 1.00 75.88 197 LYS A O 1
ATOM 1516 N N . GLY A 1 198 ? -20.600 8.664 9.156 1.00 75.38 198 GLY A N 1
ATOM 1517 C CA . GLY A 1 198 ? -21.444 8.379 10.317 1.00 75.38 198 GLY A CA 1
ATOM 1518 C C . GLY A 1 198 ? -20.683 8.379 11.650 1.00 75.38 198 GLY A C 1
ATOM 1519 O O . GLY A 1 198 ? -21.277 8.674 12.689 1.00 75.38 198 GLY A O 1
ATOM 1520 N N . MET A 1 199 ? -19.381 8.069 11.641 1.00 67.88 199 MET A N 1
ATOM 1521 C CA . MET A 1 199 ? -18.501 8.222 12.804 1.00 67.88 199 MET A CA 1
ATOM 1522 C C . MET A 1 199 ? -18.178 9.696 13.076 1.00 67.88 199 MET A C 1
ATOM 1524 O O . MET A 1 199 ? -18.330 10.126 14.216 1.00 67.88 199 MET A O 1
ATOM 1528 N N . MET A 1 200 ? -17.827 10.484 12.053 1.00 66.81 200 MET A N 1
ATOM 1529 C CA . MET A 1 200 ? -17.584 11.928 12.186 1.00 66.81 200 MET A CA 1
ATOM 1530 C C . MET A 1 200 ? -18.818 12.680 12.677 1.00 66.81 200 MET A C 1
ATOM 1532 O O . MET A 1 200 ? -18.725 13.443 13.632 1.00 66.81 200 MET A O 1
ATOM 1536 N N . GLN A 1 201 ? -19.980 12.450 12.058 1.00 72.88 201 GLN A N 1
ATOM 1537 C CA . GLN A 1 201 ? -21.215 13.150 12.419 1.00 72.88 201 GLN A CA 1
ATOM 1538 C C . GLN A 1 201 ? -21.611 12.887 13.873 1.00 72.88 201 GLN A C 1
ATOM 1540 O O . GLN A 1 201 ? -22.022 13.811 14.565 1.00 72.88 201 GLN A O 1
ATOM 1545 N N . ARG A 1 202 ? -21.426 11.654 14.368 1.00 66.31 202 ARG A N 1
ATOM 1546 C CA . ARG A 1 202 ? -21.642 11.351 15.790 1.00 66.31 202 ARG A CA 1
ATOM 1547 C C . ARG A 1 202 ? -20.575 11.939 16.696 1.00 66.31 202 ARG A C 1
ATOM 1549 O O . ARG A 1 202 ? -20.905 12.274 17.822 1.00 66.31 202 ARG A O 1
ATOM 1556 N N . ALA A 1 203 ? -19.326 12.031 16.247 1.00 62.03 203 ALA A N 1
ATOM 1557 C CA . ALA A 1 203 ? -18.245 12.566 17.062 1.00 62.03 203 ALA A CA 1
ATOM 1558 C C . ALA A 1 203 ? -18.277 14.104 17.171 1.00 62.03 203 ALA A C 1
ATOM 1560 O O . ALA A 1 203 ? -17.878 14.630 18.205 1.00 62.03 203 ALA A O 1
ATOM 1561 N N . ALA A 1 204 ? -18.794 14.810 16.158 1.00 62.62 204 ALA A N 1
ATOM 1562 C CA . ALA A 1 204 ? -18.798 16.274 16.079 1.00 62.62 204 ALA A CA 1
ATOM 1563 C C . ALA A 1 204 ? -19.908 16.974 16.898 1.00 62.62 204 ALA A C 1
ATOM 1565 O O . ALA A 1 204 ? -19.726 18.110 17.328 1.00 62.62 204 ALA A O 1
ATOM 1566 N N . SER A 1 205 ? -21.049 16.326 17.152 1.00 63.88 205 SER A N 1
ATOM 1567 C CA . SER A 1 205 ? -22.149 16.890 17.959 1.00 63.88 205 SER A CA 1
ATOM 1568 C C . SER A 1 205 ? -22.098 16.335 19.395 1.00 63.88 205 SER A C 1
ATOM 1570 O O . SER A 1 205 ? -22.363 15.133 19.499 1.00 63.88 205 SER A O 1
ATOM 1572 N N . PRO A 1 206 ? -21.796 17.052 20.508 1.00 55.00 206 PRO A N 1
ATOM 1573 C CA . PRO A 1 206 ? -21.693 18.496 20.770 1.00 55.00 206 PRO A CA 1
ATOM 1574 C C . PRO A 1 206 ? -20.387 18.882 21.524 1.00 55.00 206 PRO A C 1
ATOM 1576 O O . PRO A 1 206 ? -20.242 18.638 22.718 1.00 55.00 206 PRO A O 1
ATOM 1579 N N . LEU A 1 207 ? -19.437 19.543 20.860 1.00 52.81 207 LEU A N 1
ATOM 1580 C CA . LEU A 1 207 ? -18.196 20.061 21.480 1.00 52.81 207 LEU A CA 1
ATOM 1581 C C . LEU A 1 207 ? -18.399 21.305 22.379 1.00 52.81 207 LEU A C 1
ATOM 1583 O O . LEU A 1 207 ? -17.428 21.906 22.828 1.00 52.81 207 LEU A O 1
ATOM 1587 N N . SER A 1 208 ? -19.647 21.699 22.647 1.00 60.44 208 SER A N 1
ATOM 1588 C CA . SER A 1 208 ? -19.997 22.920 23.375 1.00 60.44 208 SER A CA 1
ATOM 1589 C C . SER A 1 208 ? -21.068 22.639 24.427 1.00 60.44 208 SER A C 1
ATOM 1591 O O . SER A 1 208 ? -22.240 22.881 24.169 1.00 60.44 208 SER A O 1
ATOM 1593 N N . SER A 1 209 ? -20.672 22.115 25.586 1.00 50.09 209 SER A N 1
ATOM 1594 C CA . SER A 1 209 ? -21.337 22.370 26.875 1.00 50.09 209 SER A CA 1
ATOM 1595 C C . SER A 1 209 ? -20.496 21.774 28.003 1.00 50.09 209 SER A C 1
ATOM 1597 O O . SER A 1 209 ? -20.189 20.586 28.012 1.00 50.09 209 SER A O 1
ATOM 1599 N N . ARG A 1 210 ? -20.071 22.635 28.930 1.00 61.47 210 ARG A N 1
ATOM 1600 C CA . ARG A 1 210 ? -19.264 22.312 30.110 1.00 61.47 210 ARG A CA 1
ATOM 1601 C C . ARG A 1 210 ? -20.214 22.021 31.274 1.00 61.47 210 ARG A C 1
ATOM 1603 O O . ARG A 1 210 ? -20.724 22.960 31.873 1.00 61.47 210 ARG A O 1
ATOM 1610 N N . GLU A 1 211 ? -20.425 20.744 31.586 1.00 58.69 211 GLU A N 1
ATOM 1611 C CA . GLU A 1 211 ? -21.179 20.262 32.757 1.00 58.69 211 GLU A CA 1
ATOM 1612 C C . GLU A 1 211 ? -20.347 19.257 33.593 1.00 58.69 211 GLU A C 1
ATOM 1614 O O . GLU A 1 211 ? -19.346 18.728 33.096 1.00 58.69 211 GLU A O 1
ATOM 1619 N N . PRO A 1 212 ? -20.677 19.055 34.888 1.00 53.88 212 PRO A N 1
ATOM 1620 C CA . PRO A 1 212 ? -19.871 18.277 35.831 1.00 53.88 212 PRO A CA 1
ATOM 1621 C C . PRO A 1 212 ? -19.820 16.780 35.478 1.00 53.88 212 PRO A C 1
ATOM 1623 O O . PRO A 1 212 ? -20.832 16.136 35.233 1.00 53.88 212 PRO A O 1
ATOM 1626 N N . ILE A 1 213 ? -18.603 16.232 35.487 1.00 56.50 213 ILE A N 1
ATOM 1627 C CA . ILE A 1 213 ? -18.229 14.967 34.840 1.00 56.50 213 ILE A CA 1
ATOM 1628 C C . ILE A 1 213 ? -18.807 13.742 35.570 1.00 56.50 213 ILE A C 1
ATOM 1630 O O . ILE A 1 213 ? -18.375 13.399 36.672 1.00 56.50 213 ILE A O 1
ATOM 1634 N N . ASN A 1 214 ? -19.708 13.010 34.910 1.00 61.47 214 ASN A N 1
ATOM 1635 C CA . ASN A 1 214 ? -20.105 11.653 35.296 1.00 61.47 214 ASN A CA 1
ATOM 1636 C C . ASN A 1 214 ? -19.155 10.613 34.656 1.00 61.47 214 ASN A C 1
ATOM 1638 O O . ASN A 1 214 ? -18.819 10.713 33.476 1.00 61.47 214 ASN A O 1
ATOM 1642 N N . CYS A 1 215 ? -18.744 9.560 35.378 1.00 60.81 215 CYS A N 1
ATOM 1643 C CA . CYS A 1 215 ? -17.808 8.538 34.866 1.00 60.81 215 CYS A CA 1
ATOM 1644 C C . CYS A 1 215 ? -18.268 7.865 33.557 1.00 60.81 215 CYS A C 1
ATOM 1646 O O . CYS A 1 215 ? -17.439 7.414 32.766 1.00 60.81 215 CYS A O 1
ATOM 1648 N N . LYS A 1 216 ? -19.584 7.778 33.316 1.00 67.62 216 LYS A N 1
ATOM 1649 C CA . LYS A 1 216 ? -20.130 7.247 32.054 1.00 67.62 216 LYS A CA 1
ATOM 1650 C C . LYS A 1 216 ? -19.947 8.207 30.877 1.00 67.62 216 LYS A C 1
ATOM 1652 O O . LYS A 1 216 ? -19.710 7.741 29.768 1.00 67.62 216 LYS A O 1
ATOM 1657 N N . GLU A 1 217 ? -20.028 9.510 31.120 1.00 72.50 217 GLU A N 1
ATOM 1658 C CA . GLU A 1 217 ? -19.824 10.540 30.096 1.00 72.50 217 GLU A CA 1
ATOM 1659 C C . GLU A 1 217 ? -18.350 10.666 29.724 1.00 72.50 217 GLU A C 1
ATOM 1661 O O . GLU A 1 217 ? -18.025 10.828 28.549 1.00 72.50 217 GLU A O 1
ATOM 1666 N N . LEU A 1 218 ? -17.445 10.489 30.694 1.00 73.12 218 LEU A N 1
ATOM 1667 C CA . LEU A 1 218 ? -16.004 10.542 30.446 1.00 73.12 218 LEU A CA 1
ATOM 1668 C C . LEU A 1 218 ? -15.562 9.510 29.391 1.00 73.12 218 LEU A C 1
ATOM 1670 O O . LEU A 1 218 ? -14.832 9.847 28.460 1.00 73.12 218 LEU A O 1
ATOM 1674 N N . GLY A 1 219 ? -16.070 8.274 29.481 1.00 77.75 219 GLY A N 1
ATOM 1675 C CA . GLY A 1 219 ? -15.778 7.223 28.498 1.00 77.75 219 GLY A CA 1
ATOM 1676 C C . GLY A 1 219 ? -16.376 7.489 27.110 1.00 77.75 219 GLY A C 1
ATOM 1677 O O . GLY A 1 219 ? -15.841 7.023 26.102 1.00 77.75 219 GLY A O 1
ATOM 1678 N N . GLU A 1 220 ? -17.465 8.256 27.030 1.00 78.31 220 GLU A N 1
ATOM 1679 C CA . GLU A 1 220 ? -18.053 8.665 25.753 1.00 78.31 220 GLU A CA 1
ATOM 1680 C C . GLU A 1 220 ? -17.235 9.780 25.085 1.00 78.31 220 GLU A C 1
ATOM 1682 O O . GLU A 1 220 ? -16.990 9.721 23.877 1.00 78.31 220 GLU A O 1
ATOM 1687 N N . VAL A 1 221 ? -16.765 10.760 25.863 1.00 80.56 221 VAL A N 1
ATOM 1688 C CA . VAL A 1 221 ? -15.882 11.831 25.377 1.00 80.56 221 VAL A CA 1
ATOM 1689 C C . VAL A 1 221 ? -14.557 11.255 24.874 1.00 80.56 221 VAL A C 1
ATOM 1691 O O . VAL A 1 221 ? -14.129 11.588 23.768 1.00 80.56 221 VAL A O 1
ATOM 1694 N N . GLU A 1 222 ? -13.946 10.331 25.621 1.00 84.38 222 GLU A N 1
ATOM 1695 C CA . GLU A 1 222 ? -12.718 9.642 25.202 1.00 84.38 222 GLU A CA 1
ATOM 1696 C C . GLU A 1 222 ? -12.917 8.894 23.874 1.00 84.38 222 GLU A C 1
ATOM 1698 O O . GLU A 1 222 ? -12.118 9.025 22.944 1.00 84.38 222 GLU A O 1
ATOM 1703 N N . TYR A 1 223 ? -14.029 8.162 23.741 1.00 83.81 223 TYR A N 1
ATOM 1704 C CA . TYR A 1 223 ? -14.367 7.462 22.503 1.00 83.81 223 TYR A CA 1
ATOM 1705 C C . TYR A 1 223 ? -14.528 8.420 21.318 1.00 83.81 223 TYR A C 1
ATOM 1707 O O . TYR A 1 223 ? -14.053 8.119 20.221 1.00 83.81 223 TYR A O 1
ATOM 1715 N N . ARG A 1 224 ? -15.173 9.575 21.521 1.00 81.19 224 ARG A N 1
ATOM 1716 C CA . ARG A 1 224 ? -15.360 10.592 20.475 1.00 81.19 224 ARG A CA 1
ATOM 1717 C C . ARG A 1 224 ? -14.024 11.170 20.018 1.00 81.19 224 ARG A C 1
ATOM 1719 O O . ARG A 1 224 ? -13.782 11.217 18.814 1.00 81.19 224 ARG A O 1
ATOM 1726 N N . ALA A 1 225 ? -13.143 11.522 20.953 1.00 85.38 225 ALA A N 1
ATOM 1727 C CA . ALA A 1 225 ? -11.808 12.026 20.640 1.00 85.38 225 ALA A CA 1
ATOM 1728 C C . ALA A 1 225 ? -10.974 10.988 19.868 1.00 85.38 225 ALA A C 1
ATOM 1730 O O . ALA A 1 225 ? -10.465 11.281 18.788 1.00 85.38 225 ALA A O 1
ATOM 1731 N N . LEU A 1 226 ? -10.911 9.742 20.356 1.00 84.62 226 LEU A N 1
ATOM 1732 C CA . LEU A 1 226 ? -10.190 8.654 19.682 1.00 84.62 226 LEU A CA 1
ATOM 1733 C C . LEU A 1 226 ? -10.768 8.342 18.298 1.00 84.62 226 LEU A C 1
ATOM 1735 O O . LEU A 1 226 ? -10.022 8.066 17.360 1.00 84.62 226 LEU A O 1
ATOM 1739 N N . SER A 1 227 ? -12.092 8.413 18.152 1.00 84.00 227 SER A N 1
ATOM 1740 C CA . SER A 1 227 ? -12.759 8.223 16.868 1.00 84.00 227 SER A CA 1
ATOM 1741 C C . SER A 1 227 ? -12.396 9.323 15.870 1.00 84.00 227 SER A C 1
ATOM 1743 O O . SER A 1 227 ? -12.191 9.008 14.700 1.00 84.00 227 SER A O 1
ATOM 1745 N N . LEU A 1 228 ? -12.308 10.589 16.292 1.00 86.56 228 LEU A N 1
ATOM 1746 C CA . LEU A 1 228 ? -11.875 11.682 15.413 1.00 86.56 228 LEU A CA 1
ATOM 1747 C C . LEU A 1 228 ? -10.427 11.487 14.972 1.00 86.56 228 LEU A C 1
ATOM 1749 O O . LEU A 1 228 ? -10.148 11.566 13.779 1.00 86.56 228 LEU A O 1
ATOM 1753 N N . THR A 1 229 ? -9.534 11.149 15.904 1.00 87.75 229 THR A N 1
ATOM 1754 C CA . THR A 1 229 ? -8.121 10.897 15.594 1.00 87.75 229 THR A CA 1
ATOM 1755 C C . THR A 1 229 ? -7.954 9.732 14.618 1.00 87.75 229 THR A C 1
ATOM 1757 O O . THR A 1 229 ? -7.217 9.849 13.643 1.00 87.75 229 THR A O 1
ATOM 1760 N N . ALA A 1 230 ? -8.671 8.622 14.818 1.00 86.69 230 ALA A N 1
ATOM 1761 C CA . ALA A 1 230 ? -8.633 7.479 13.904 1.00 86.69 230 ALA A CA 1
ATOM 1762 C C . ALA A 1 230 ? -9.073 7.855 12.485 1.00 86.69 230 ALA A C 1
ATOM 1764 O O . ALA A 1 230 ? -8.425 7.492 11.504 1.00 86.69 230 ALA A O 1
ATOM 1765 N N . VAL A 1 231 ? -10.168 8.608 12.380 1.00 86.00 231 VAL A N 1
ATOM 1766 C CA . VAL A 1 231 ? -10.713 9.045 11.097 1.00 86.00 231 VAL A CA 1
ATOM 1767 C C . VAL A 1 231 ? -9.780 10.034 10.400 1.00 86.00 231 VAL A C 1
ATOM 1769 O O . VAL A 1 231 ? -9.559 9.905 9.197 1.00 86.00 231 VAL A O 1
ATOM 1772 N N . LEU A 1 232 ? -9.218 10.988 11.145 1.00 88.94 232 LEU A N 1
ATOM 1773 C CA . LEU A 1 232 ? -8.294 11.986 10.618 1.00 88.94 232 LEU A CA 1
ATOM 1774 C C . LEU A 1 232 ? -7.062 11.322 9.998 1.00 88.94 232 LEU A C 1
ATOM 1776 O O . LEU A 1 232 ? -6.701 11.671 8.882 1.00 88.94 232 LEU A O 1
ATOM 1780 N N . ILE A 1 233 ? -6.465 10.333 10.674 1.00 89.12 233 ILE A N 1
ATOM 1781 C CA . ILE A 1 233 ? -5.286 9.607 10.173 1.00 89.12 233 ILE A CA 1
ATOM 1782 C C . ILE A 1 233 ? -5.601 8.876 8.862 1.00 89.12 233 ILE A C 1
ATOM 1784 O O . ILE A 1 233 ? -4.837 8.969 7.904 1.00 89.12 233 ILE A O 1
ATOM 1788 N N . ILE A 1 234 ? -6.733 8.167 8.799 1.00 87.06 234 ILE A N 1
ATOM 1789 C CA . ILE A 1 234 ? -7.133 7.417 7.599 1.00 87.06 234 ILE A CA 1
ATOM 1790 C C . ILE A 1 234 ? -7.400 8.371 6.430 1.00 87.06 234 ILE A C 1
ATOM 1792 O O . ILE A 1 234 ? -6.934 8.132 5.316 1.00 87.06 234 ILE A O 1
ATOM 1796 N N . LEU A 1 235 ? -8.135 9.458 6.682 1.00 89.00 235 LEU A N 1
ATOM 1797 C CA . LEU A 1 235 ? -8.450 10.459 5.666 1.00 89.00 235 LEU A CA 1
ATOM 1798 C C . LEU A 1 235 ? -7.189 11.169 5.172 1.00 89.00 235 LEU A C 1
ATOM 1800 O O . LEU A 1 235 ? -7.037 11.360 3.970 1.00 89.00 235 LEU A O 1
ATOM 1804 N N . TYR A 1 236 ? -6.292 11.528 6.090 1.00 90.19 236 TYR A N 1
ATOM 1805 C CA . TYR A 1 236 ? -5.006 12.134 5.776 1.00 90.19 236 TYR A CA 1
ATOM 1806 C C . TYR A 1 236 ? -4.191 11.214 4.865 1.00 90.19 236 TYR A C 1
ATOM 1808 O O . TYR A 1 236 ? -3.802 11.628 3.779 1.00 90.19 236 TYR A O 1
ATOM 1816 N N . PHE A 1 237 ? -4.007 9.948 5.245 1.00 88.31 237 PHE A N 1
ATOM 1817 C CA . PHE A 1 237 ? -3.197 9.017 4.463 1.00 88.31 237 PHE A CA 1
ATOM 1818 C C . PHE A 1 237 ? -3.762 8.784 3.059 1.00 88.31 237 PHE A C 1
ATOM 1820 O O . PHE A 1 237 ? -3.051 8.956 2.074 1.00 88.31 237 PHE A O 1
ATOM 1827 N N . ILE A 1 238 ? -5.050 8.447 2.950 1.00 90.38 238 ILE A N 1
ATOM 1828 C CA . ILE A 1 238 ? -5.686 8.188 1.650 1.00 90.38 238 ILE A CA 1
ATOM 1829 C C . ILE A 1 238 ? -5.725 9.467 0.805 1.00 90.38 238 ILE A C 1
ATOM 1831 O O . ILE A 1 238 ? -5.484 9.417 -0.399 1.00 90.38 238 ILE A O 1
ATOM 1835 N N . GLY A 1 239 ? -6.008 10.614 1.428 1.00 91.44 239 GLY A N 1
ATOM 1836 C CA . GLY A 1 239 ? -6.060 11.907 0.756 1.00 91.44 239 GLY A CA 1
ATOM 1837 C C . GLY A 1 239 ? -4.715 12.294 0.149 1.00 91.44 239 GLY A C 1
ATOM 1838 O O . GLY A 1 239 ? -4.655 12.583 -1.043 1.00 91.44 239 GLY A O 1
ATOM 1839 N N . PHE A 1 240 ? -3.637 12.240 0.934 1.00 91.75 240 PHE A N 1
ATOM 1840 C CA . PHE A 1 240 ? -2.290 12.548 0.448 1.00 91.75 240 PHE A CA 1
ATOM 1841 C C . PHE A 1 240 ? -1.769 11.509 -0.549 1.00 91.75 240 PHE A C 1
ATOM 1843 O O . PHE A 1 240 ? -1.109 11.891 -1.511 1.00 91.75 240 PHE A O 1
ATOM 1850 N N . LEU A 1 241 ? -2.116 10.228 -0.387 1.00 92.94 241 LEU A N 1
ATOM 1851 C CA . LEU A 1 241 ? -1.763 9.180 -1.347 1.00 92.94 241 LEU A CA 1
ATOM 1852 C C . LEU A 1 241 ? -2.404 9.434 -2.718 1.00 92.94 241 LEU A C 1
ATOM 1854 O O . LEU A 1 241 ? -1.708 9.467 -3.729 1.00 92.94 241 LEU A O 1
ATOM 1858 N N . ILE A 1 242 ? -3.718 9.675 -2.758 1.00 94.44 242 ILE A N 1
ATOM 1859 C CA . ILE A 1 242 ? -4.430 9.965 -4.012 1.00 94.44 242 ILE A CA 1
ATOM 1860 C C . ILE A 1 242 ? -3.937 11.282 -4.615 1.00 94.44 242 ILE A C 1
ATOM 1862 O O . ILE A 1 242 ? -3.688 11.342 -5.818 1.00 94.44 242 ILE A O 1
ATOM 1866 N N . LEU A 1 243 ? -3.774 12.326 -3.798 1.00 95.19 243 LEU A N 1
ATOM 1867 C CA . LEU A 1 243 ? -3.289 13.622 -4.264 1.00 95.19 243 LEU A CA 1
ATOM 1868 C C . LEU A 1 243 ? -1.887 13.506 -4.872 1.00 95.19 243 LEU A C 1
ATOM 1870 O O . LEU A 1 243 ? -1.658 14.062 -5.943 1.00 95.19 243 LEU A O 1
ATOM 1874 N N . GLY A 1 244 ? -0.978 12.758 -4.241 1.00 94.12 244 GLY A N 1
ATOM 1875 C CA . GLY A 1 244 ? 0.368 12.508 -4.757 1.00 94.12 244 GLY A CA 1
ATOM 1876 C C . GLY A 1 244 ? 0.348 11.752 -6.085 1.00 94.12 244 GLY A C 1
ATOM 1877 O O . GLY A 1 244 ? 0.931 12.221 -7.063 1.00 94.12 244 GLY A O 1
ATOM 1878 N N . ILE A 1 245 ? -0.388 10.635 -6.143 1.00 95.50 245 ILE A N 1
ATOM 1879 C CA . ILE A 1 245 ? -0.540 9.810 -7.353 1.00 95.50 245 ILE A CA 1
ATOM 1880 C C . ILE A 1 245 ? -1.092 10.634 -8.519 1.00 95.50 245 ILE A C 1
ATOM 1882 O O . ILE A 1 245 ? -0.552 10.582 -9.621 1.00 95.50 245 ILE A O 1
ATOM 1886 N N . VAL A 1 246 ? -2.155 11.408 -8.290 1.00 96.19 246 VAL A N 1
ATOM 1887 C CA . VAL A 1 246 ? -2.778 12.218 -9.342 1.00 96.19 246 VAL A CA 1
ATOM 1888 C C . VAL A 1 246 ? -1.858 13.362 -9.760 1.00 96.19 246 VAL A C 1
ATOM 1890 O O . VAL A 1 246 ? -1.686 13.580 -10.955 1.00 96.19 246 VAL A O 1
ATOM 1893 N N . SER A 1 247 ? -1.239 14.069 -8.810 1.00 95.19 247 SER A N 1
ATOM 1894 C CA . SER A 1 247 ? -0.402 15.236 -9.115 1.00 95.19 247 SER A CA 1
ATOM 1895 C C . SER A 1 247 ? 0.827 14.848 -9.938 1.00 95.19 247 SER A C 1
ATOM 1897 O O . SER A 1 247 ? 1.013 15.365 -11.037 1.00 95.19 247 SER A O 1
ATOM 1899 N N . ILE A 1 248 ? 1.637 13.902 -9.452 1.00 94.12 248 ILE A N 1
ATOM 1900 C CA . ILE A 1 248 ? 2.865 13.482 -10.144 1.00 94.12 248 ILE A CA 1
ATOM 1901 C C . ILE A 1 248 ? 2.544 12.597 -11.354 1.00 94.12 248 ILE A C 1
ATOM 1903 O O . ILE A 1 248 ? 3.194 12.728 -12.387 1.00 94.12 248 ILE A O 1
ATOM 1907 N N . GLY A 1 249 ? 1.523 11.737 -11.277 1.00 94.06 249 GLY A N 1
ATOM 1908 C CA . GLY A 1 249 ? 1.104 10.899 -12.404 1.00 94.06 249 GLY A CA 1
ATOM 1909 C C . GLY A 1 249 ? 0.626 11.722 -13.602 1.00 94.06 249 GLY A C 1
ATOM 1910 O O . GLY A 1 249 ? 1.002 11.437 -14.740 1.00 94.06 249 GLY A O 1
ATOM 1911 N N . LEU A 1 250 ? -0.167 12.777 -13.373 1.00 95.44 250 LEU A N 1
ATOM 1912 C CA . LEU A 1 250 ? -0.567 13.694 -14.445 1.00 95.44 250 LEU A CA 1
ATOM 1913 C C . LEU A 1 250 ? 0.605 14.557 -14.917 1.00 95.44 250 LEU A C 1
ATOM 1915 O O . LEU A 1 250 ? 0.756 14.741 -16.122 1.00 95.44 250 LEU A O 1
ATOM 1919 N N . TRP A 1 251 ? 1.449 15.047 -14.006 1.00 94.44 251 TRP A N 1
ATOM 1920 C CA . TRP A 1 251 ? 2.634 15.824 -14.375 1.00 94.44 251 TRP A CA 1
ATOM 1921 C C . TRP A 1 251 ? 3.583 15.026 -15.280 1.00 94.44 251 TRP A C 1
ATOM 1923 O O . TRP A 1 251 ? 3.944 15.508 -16.350 1.00 94.44 251 TRP A O 1
ATOM 1933 N N . SER A 1 252 ? 3.900 13.777 -14.927 1.00 92.31 252 SER A N 1
ATOM 1934 C CA . SER A 1 252 ? 4.734 12.892 -15.752 1.00 92.31 252 SER A CA 1
ATOM 1935 C C . SER A 1 252 ? 4.099 12.635 -17.121 1.00 92.31 252 SER A C 1
ATOM 1937 O O . SER A 1 252 ? 4.778 12.683 -18.142 1.00 92.31 252 SER A O 1
ATOM 1939 N N . LYS A 1 253 ? 2.772 12.465 -17.178 1.00 92.69 253 LYS A N 1
ATOM 1940 C CA . LYS A 1 253 ? 2.051 12.287 -18.444 1.00 92.69 253 LYS A CA 1
ATOM 1941 C C . LYS A 1 253 ? 2.081 13.527 -19.351 1.00 92.69 253 LYS A C 1
ATOM 1943 O O . LYS A 1 253 ? 2.135 13.359 -20.566 1.00 92.69 253 LYS A O 1
ATOM 1948 N N . PHE A 1 254 ? 1.977 14.738 -18.801 1.00 92.94 254 PHE A N 1
ATOM 1949 C CA . PHE A 1 254 ? 1.833 15.966 -19.597 1.00 92.94 254 PHE A CA 1
ATOM 1950 C C . PHE A 1 254 ? 3.144 16.701 -19.873 1.00 92.94 254 PHE A C 1
ATOM 1952 O O . PHE A 1 254 ? 3.245 17.355 -20.905 1.00 92.94 254 PHE A O 1
ATOM 1959 N N . VAL A 1 255 ? 4.116 16.636 -18.962 1.00 91.44 255 VAL A N 1
ATOM 1960 C CA . VAL A 1 255 ? 5.342 17.441 -19.049 1.00 91.44 255 VAL A CA 1
ATOM 1961 C C . VAL A 1 255 ? 6.485 16.639 -19.657 1.00 91.44 255 VAL A C 1
ATOM 1963 O O . VAL A 1 255 ? 7.116 17.124 -20.590 1.00 91.44 255 VAL A O 1
ATOM 1966 N N . ARG A 1 256 ? 6.740 15.423 -19.153 1.00 86.19 256 ARG A N 1
ATOM 1967 C CA . ARG A 1 256 ? 7.853 14.562 -19.593 1.00 86.19 256 ARG A CA 1
ATOM 1968 C C . ARG A 1 256 ? 7.431 13.094 -19.747 1.00 86.19 256 ARG A C 1
ATOM 1970 O O . ARG A 1 256 ? 7.840 12.249 -18.947 1.00 86.19 256 ARG A O 1
ATOM 1977 N N . PRO A 1 257 ? 6.578 12.775 -20.740 1.00 90.06 257 PRO A N 1
ATOM 1978 C CA . PRO A 1 257 ? 6.180 11.396 -21.004 1.00 90.06 257 PRO A CA 1
ATOM 1979 C C . PRO A 1 257 ? 7.292 10.569 -21.664 1.00 90.06 257 PRO A C 1
ATOM 1981 O O . PRO A 1 257 ? 7.168 9.351 -21.702 1.00 90.06 257 PRO A O 1
ATOM 1984 N N . ASP A 1 258 ? 8.337 11.222 -22.176 1.00 89.12 258 ASP A N 1
ATOM 1985 C CA . ASP A 1 258 ? 9.531 10.632 -22.783 1.00 89.12 258 ASP A CA 1
ATOM 1986 C C . ASP A 1 258 ? 10.286 9.738 -21.795 1.00 89.12 258 ASP A C 1
ATOM 1988 O O . ASP A 1 258 ? 10.517 8.570 -22.091 1.00 89.12 258 ASP A O 1
ATOM 1992 N N . ILE A 1 259 ? 10.566 10.249 -20.590 1.00 88.94 259 ILE A N 1
ATOM 1993 C CA . ILE A 1 259 ? 11.440 9.583 -19.613 1.00 88.94 259 ILE A CA 1
ATOM 1994 C C . ILE A 1 259 ? 10.962 8.158 -19.281 1.00 88.94 259 ILE A C 1
ATOM 1996 O O . ILE A 1 259 ? 11.752 7.229 -19.404 1.00 88.94 259 ILE A O 1
ATOM 2000 N N . PRO A 1 260 ? 9.688 7.916 -18.905 1.00 89.19 260 PRO A N 1
ATOM 2001 C CA . PRO A 1 260 ? 9.255 6.558 -18.588 1.00 89.19 260 PRO A CA 1
ATOM 2002 C C . PRO A 1 260 ? 9.022 5.683 -19.824 1.00 89.19 260 PRO A C 1
ATOM 2004 O O . PRO A 1 260 ? 9.008 4.462 -19.703 1.00 89.19 260 PRO A O 1
ATOM 2007 N N . GLN A 1 261 ? 8.801 6.288 -20.997 1.00 88.94 261 GLN A N 1
ATOM 2008 C CA . GLN A 1 261 ? 8.559 5.549 -22.239 1.00 88.94 261 GLN A CA 1
ATOM 2009 C C . GLN A 1 261 ? 9.830 4.930 -22.810 1.00 88.94 261 GLN A C 1
ATOM 2011 O O . GLN A 1 261 ? 9.732 3.865 -23.417 1.00 88.94 261 GLN A O 1
ATOM 2016 N N . GLU A 1 262 ? 10.991 5.558 -22.604 1.00 87.50 262 GLU A N 1
ATOM 2017 C CA . GLU A 1 262 ? 12.289 4.978 -22.976 1.00 87.50 262 GLU A CA 1
ATOM 2018 C C . GLU A 1 262 ? 12.502 3.613 -22.304 1.00 87.50 262 GLU A C 1
ATOM 2020 O O . GLU A 1 262 ? 12.939 2.667 -22.957 1.00 87.50 262 GLU A O 1
ATOM 2025 N N . ASP A 1 263 ? 12.056 3.485 -21.053 1.00 85.06 263 ASP A N 1
ATOM 2026 C CA . ASP A 1 263 ? 12.138 2.262 -20.250 1.00 85.06 263 ASP A CA 1
ATOM 2027 C C . ASP A 1 263 ? 10.895 1.348 -20.416 1.00 85.06 263 ASP A C 1
ATOM 2029 O O . ASP A 1 263 ? 10.739 0.338 -19.732 1.00 85.06 263 ASP A O 1
ATOM 2033 N N . GLY A 1 264 ? 9.963 1.687 -21.317 1.00 84.12 264 GLY A N 1
ATOM 2034 C CA . GLY A 1 264 ? 8.762 0.887 -21.603 1.00 84.12 264 GLY A CA 1
ATOM 2035 C C . GLY A 1 264 ? 7.640 0.970 -20.555 1.00 84.12 264 GLY A C 1
ATOM 2036 O O . GLY A 1 264 ? 6.641 0.250 -20.657 1.00 84.12 264 GLY A O 1
ATOM 2037 N N . ALA A 1 265 ? 7.748 1.862 -19.567 1.00 87.25 265 ALA A N 1
ATOM 2038 C CA . ALA A 1 265 ? 6.730 2.083 -18.547 1.00 87.25 265 ALA A CA 1
ATOM 2039 C C . ALA A 1 265 ? 5.701 3.141 -18.984 1.00 87.25 265 ALA A C 1
ATOM 2041 O O . ALA A 1 265 ? 6.011 4.151 -19.618 1.00 87.25 265 ALA A O 1
ATOM 2042 N N . SER A 1 266 ? 4.430 2.962 -18.603 1.00 92.06 266 SER A N 1
ATOM 2043 C CA . SER A 1 266 ? 3.430 3.997 -18.897 1.00 92.06 266 SER A CA 1
ATOM 2044 C C . SER A 1 266 ? 3.696 5.261 -18.051 1.00 92.06 266 SER A C 1
ATOM 2046 O O . SER A 1 266 ? 3.866 5.135 -16.834 1.00 92.06 266 SER A O 1
ATOM 2048 N N . PRO A 1 267 ? 3.670 6.481 -18.629 1.00 92.31 267 PRO A N 1
ATOM 2049 C CA . PRO A 1 267 ? 4.055 7.700 -17.908 1.00 92.31 267 PRO A CA 1
ATOM 2050 C C . PRO A 1 267 ? 3.244 7.961 -16.638 1.00 92.31 267 PRO A C 1
ATOM 2052 O O . PRO A 1 267 ? 3.782 8.309 -15.591 1.00 92.31 267 PRO A O 1
ATOM 2055 N N . PHE A 1 268 ? 1.929 7.731 -16.702 1.00 94.19 268 PHE A N 1
ATOM 2056 C CA . PHE A 1 268 ? 1.070 7.911 -15.534 1.00 94.19 268 PHE A CA 1
ATOM 2057 C C . PHE A 1 268 ? 1.403 6.911 -14.419 1.00 94.19 268 PHE A C 1
ATOM 2059 O O . PHE A 1 268 ? 1.440 7.295 -13.253 1.00 94.19 268 PHE A O 1
ATOM 2066 N N . TRP A 1 269 ? 1.654 5.643 -14.763 1.00 94.44 269 TRP A N 1
ATOM 2067 C CA . TRP A 1 269 ? 2.006 4.610 -13.787 1.00 94.44 269 TRP A CA 1
ATOM 2068 C C . TRP A 1 269 ? 3.377 4.863 -13.162 1.00 94.44 269 TRP A C 1
ATOM 2070 O O . TRP A 1 269 ? 3.504 4.796 -11.943 1.00 94.44 269 TRP A O 1
ATOM 2080 N N . ALA A 1 270 ? 4.366 5.238 -13.975 1.00 93.56 270 ALA A N 1
ATOM 2081 C CA . ALA A 1 270 ? 5.687 5.636 -13.505 1.00 93.56 270 ALA A CA 1
ATOM 2082 C C . ALA A 1 270 ? 5.606 6.799 -12.510 1.00 93.56 270 ALA A C 1
ATOM 2084 O O . ALA A 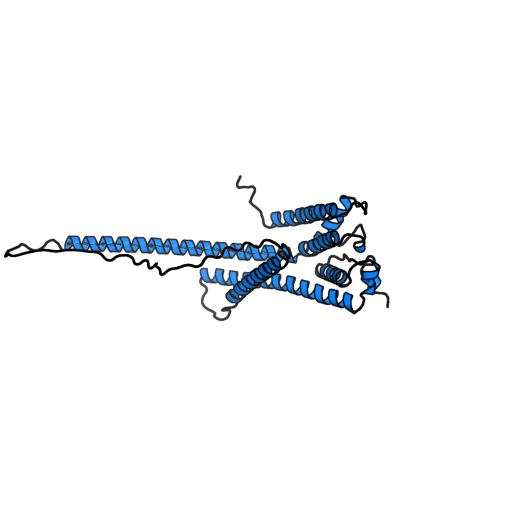1 270 ? 6.146 6.708 -11.407 1.00 93.56 270 ALA A O 1
ATOM 2085 N N . GLY A 1 271 ? 4.843 7.846 -12.843 1.00 93.75 271 GLY A N 1
ATOM 2086 C CA . GLY A 1 271 ? 4.602 8.963 -11.934 1.00 93.75 271 GLY A CA 1
ATOM 2087 C C . GLY A 1 271 ? 3.834 8.564 -10.667 1.00 93.75 271 GLY A C 1
ATOM 2088 O O . GLY A 1 271 ? 4.188 8.998 -9.574 1.00 93.75 271 GLY A O 1
ATOM 2089 N N . ALA A 1 272 ? 2.818 7.703 -10.772 1.00 95.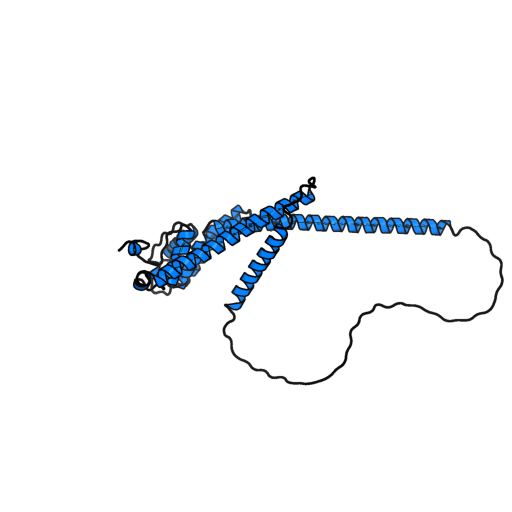00 272 ALA A N 1
ATOM 2090 C CA . ALA A 1 272 ? 2.058 7.204 -9.623 1.00 95.00 272 ALA A CA 1
ATOM 2091 C C . ALA A 1 272 ? 2.928 6.387 -8.651 1.00 95.00 272 ALA A C 1
ATOM 2093 O O . ALA A 1 272 ? 2.837 6.558 -7.429 1.00 95.00 272 ALA A O 1
ATOM 2094 N N . PHE A 1 273 ? 3.781 5.518 -9.195 1.00 95.06 273 PHE A N 1
ATOM 2095 C CA . PHE A 1 273 ? 4.736 4.721 -8.434 1.00 95.06 273 PHE A CA 1
ATOM 2096 C C . PHE A 1 273 ? 5.764 5.615 -7.748 1.00 95.06 273 PHE A C 1
ATOM 2098 O O . PHE A 1 273 ? 5.969 5.492 -6.543 1.00 95.06 273 PHE A O 1
ATOM 2105 N N . LEU A 1 274 ? 6.339 6.572 -8.482 1.00 94.06 274 LEU A N 1
ATOM 2106 C CA . LEU A 1 274 ? 7.303 7.528 -7.949 1.00 94.06 274 LEU A CA 1
ATOM 2107 C C . LEU A 1 274 ? 6.698 8.382 -6.826 1.00 94.06 274 LEU A C 1
ATOM 2109 O O . LEU A 1 274 ? 7.317 8.552 -5.779 1.00 94.06 274 LEU A O 1
ATOM 2113 N N . ALA A 1 275 ? 5.461 8.858 -6.993 1.00 94.81 275 ALA A N 1
ATOM 2114 C CA . ALA A 1 275 ? 4.751 9.619 -5.965 1.00 94.81 275 ALA A CA 1
ATOM 2115 C C . ALA A 1 275 ? 4.535 8.811 -4.685 1.00 94.81 275 ALA A C 1
ATOM 2117 O O . ALA A 1 275 ? 4.714 9.319 -3.580 1.00 94.81 275 ALA A O 1
ATOM 2118 N N . THR A 1 276 ? 4.141 7.548 -4.844 1.00 94.69 276 THR A N 1
ATOM 2119 C CA . THR A 1 276 ? 3.884 6.645 -3.720 1.00 94.69 276 THR A CA 1
ATOM 2120 C C . THR A 1 276 ? 5.186 6.280 -3.019 1.00 94.69 276 THR A C 1
ATOM 2122 O O . THR A 1 276 ? 5.256 6.338 -1.798 1.00 94.69 276 THR A O 1
ATOM 2125 N N . SER A 1 277 ? 6.242 5.992 -3.779 1.00 94.06 277 SER A N 1
ATOM 2126 C CA . SER A 1 277 ? 7.589 5.747 -3.261 1.00 94.06 277 SER A CA 1
ATOM 2127 C C . SER A 1 277 ? 8.129 6.947 -2.480 1.00 94.06 277 SER A C 1
ATOM 2129 O O . SER A 1 277 ? 8.646 6.775 -1.377 1.00 94.06 277 SER A O 1
ATOM 2131 N N . ALA A 1 278 ? 7.931 8.166 -2.992 1.00 93.12 278 ALA A N 1
ATOM 2132 C CA . ALA A 1 278 ? 8.311 9.400 -2.311 1.00 93.12 278 ALA A CA 1
ATOM 2133 C C . ALA A 1 278 ? 7.497 9.633 -1.027 1.00 93.12 278 ALA A C 1
ATOM 2135 O O . ALA A 1 278 ? 8.077 9.930 0.015 1.00 93.12 278 ALA A O 1
ATOM 2136 N N . LEU A 1 279 ? 6.170 9.452 -1.072 1.00 92.19 279 LEU A N 1
ATOM 2137 C CA . LEU A 1 279 ? 5.294 9.589 0.099 1.00 92.19 279 LEU A CA 1
ATOM 2138 C C . LEU A 1 279 ? 5.614 8.554 1.185 1.00 92.19 279 LEU A C 1
ATOM 2140 O O . LEU A 1 279 ? 5.463 8.837 2.370 1.00 92.19 279 LEU A O 1
ATOM 2144 N N . CYS A 1 280 ? 6.029 7.357 0.774 1.00 91.44 280 CYS A N 1
ATOM 2145 C CA . CYS A 1 280 ? 6.404 6.273 1.669 1.00 91.44 280 CYS A CA 1
ATOM 2146 C C . CYS A 1 280 ? 7.895 6.277 2.043 1.00 91.44 280 CYS A C 1
ATOM 2148 O O . CYS A 1 280 ? 8.334 5.334 2.699 1.00 91.44 280 CYS A O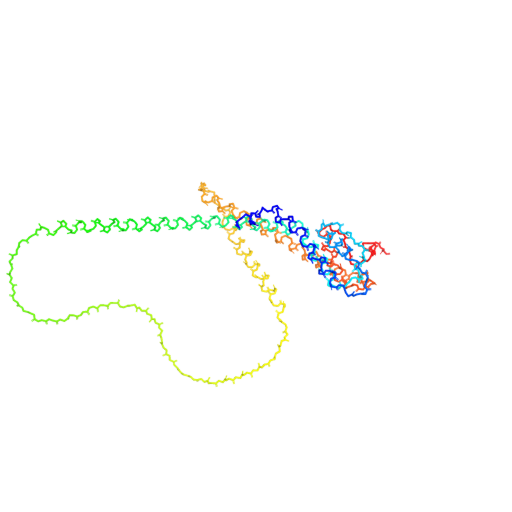 1
ATOM 2150 N N . ASN A 1 281 ? 8.661 7.301 1.639 1.00 92.19 281 ASN A N 1
ATOM 2151 C CA . ASN A 1 281 ? 10.099 7.427 1.895 1.00 92.19 281 ASN A CA 1
ATOM 2152 C C . ASN A 1 281 ? 10.906 6.171 1.507 1.00 92.19 281 ASN A C 1
ATOM 2154 O O . ASN A 1 281 ? 11.838 5.801 2.211 1.00 92.19 281 ASN A O 1
ATOM 2158 N N . ASN A 1 282 ? 10.534 5.506 0.410 1.00 90.50 282 ASN A N 1
ATOM 2159 C CA . ASN A 1 282 ? 11.133 4.237 0.008 1.00 90.50 282 ASN A CA 1
ATOM 2160 C C . ASN A 1 282 ? 12.333 4.450 -0.931 1.00 90.50 282 ASN A C 1
ATOM 2162 O O . ASN A 1 282 ? 13.446 4.074 -0.594 1.00 90.50 282 ASN A O 1
ATOM 2166 N N . GLY A 1 283 ? 12.132 5.114 -2.075 1.00 89.06 283 GLY A N 1
ATOM 2167 C CA . GLY A 1 283 ? 13.211 5.466 -3.013 1.00 89.06 283 GLY A CA 1
ATOM 2168 C C . GLY A 1 283 ? 13.301 4.597 -4.274 1.00 89.06 283 GLY A C 1
ATOM 2169 O O . GLY A 1 283 ? 14.086 4.919 -5.166 1.00 89.06 283 GLY A O 1
ATOM 2170 N N . MET A 1 284 ? 12.466 3.557 -4.398 1.00 92.62 284 MET A N 1
ATOM 2171 C CA . MET A 1 284 ? 12.298 2.804 -5.650 1.00 92.62 284 MET A CA 1
ATOM 2172 C C . MET A 1 284 ? 11.657 3.667 -6.746 1.00 92.62 284 MET A C 1
ATOM 2174 O O . MET A 1 284 ? 10.755 4.463 -6.465 1.00 92.62 284 MET A O 1
ATOM 2178 N N . SER A 1 285 ? 12.063 3.450 -7.998 1.00 92.69 285 SER A N 1
ATOM 2179 C CA . SER A 1 285 ? 11.502 4.090 -9.193 1.00 92.69 285 SER A CA 1
ATOM 2180 C C . SER A 1 285 ? 11.323 3.063 -10.308 1.00 92.69 285 SER A C 1
ATOM 2182 O O . SER A 1 285 ? 12.076 2.099 -10.380 1.00 92.69 285 SER A O 1
ATOM 2184 N N . LEU A 1 286 ? 10.322 3.276 -11.164 1.00 91.69 286 LEU A N 1
ATOM 2185 C CA . LEU A 1 286 ? 10.110 2.488 -12.386 1.00 91.69 286 LEU A CA 1
ATOM 2186 C C . LEU A 1 286 ? 11.045 2.889 -13.531 1.00 91.69 286 LEU A C 1
ATOM 2188 O O . LEU A 1 286 ? 11.114 2.173 -14.519 1.00 91.69 286 LEU A O 1
ATOM 2192 N N . VAL A 1 287 ? 11.700 4.041 -13.398 1.00 90.81 287 VAL A N 1
ATOM 2193 C CA . VAL A 1 287 ? 12.709 4.537 -14.336 1.00 90.81 287 VAL A CA 1
ATOM 2194 C C . VAL A 1 287 ? 14.069 4.043 -13.863 1.00 90.81 287 VAL A C 1
ATOM 2196 O O . VAL A 1 287 ? 14.408 4.246 -12.692 1.00 90.81 287 VAL A O 1
ATOM 2199 N N . ASP A 1 288 ? 14.857 3.453 -14.755 1.00 87.62 288 ASP A N 1
ATOM 2200 C CA . ASP A 1 288 ? 16.076 2.714 -14.388 1.00 87.62 288 ASP A CA 1
ATOM 2201 C C . ASP A 1 288 ? 17.175 3.637 -13.864 1.00 87.62 288 ASP A C 1
ATOM 2203 O O . ASP A 1 288 ? 17.891 3.338 -12.910 1.00 87.62 288 ASP A O 1
ATOM 2207 N N . THR A 1 289 ? 17.238 4.849 -14.409 1.00 85.00 289 THR A N 1
ATOM 2208 C CA . THR A 1 289 ? 18.129 5.914 -13.921 1.00 85.00 289 THR A CA 1
ATOM 2209 C C . THR A 1 289 ? 17.603 6.627 -12.669 1.00 85.00 289 THR A C 1
ATOM 2211 O O . THR A 1 289 ? 18.176 7.631 -12.230 1.00 85.00 289 THR A O 1
ATOM 2214 N N . ASN A 1 290 ? 16.513 6.128 -12.078 1.00 86.81 290 ASN A N 1
ATOM 2215 C CA . ASN A 1 290 ? 15.792 6.743 -10.971 1.00 86.81 290 ASN A CA 1
ATOM 2216 C C . ASN A 1 290 ? 15.521 8.238 -11.253 1.00 86.81 290 ASN A C 1
ATOM 2218 O O . ASN A 1 290 ? 15.026 8.586 -12.324 1.00 86.81 290 ASN A O 1
ATOM 2222 N N . MET A 1 291 ? 15.855 9.140 -10.326 1.00 86.38 291 MET A N 1
ATOM 2223 C CA . MET A 1 291 ? 15.674 10.585 -10.500 1.00 86.38 291 MET A CA 1
ATOM 2224 C C . MET A 1 291 ? 16.724 11.243 -11.413 1.00 86.38 291 MET A C 1
ATOM 2226 O O . MET A 1 291 ? 16.594 12.425 -11.726 1.00 86.38 291 MET A O 1
ATOM 2230 N N . GLY A 1 292 ? 17.760 10.517 -11.850 1.00 84.94 292 GLY A N 1
ATOM 2231 C CA . GLY A 1 292 ? 18.865 11.078 -12.636 1.00 84.94 292 GLY A CA 1
ATOM 2232 C C . GLY A 1 292 ? 18.454 11.5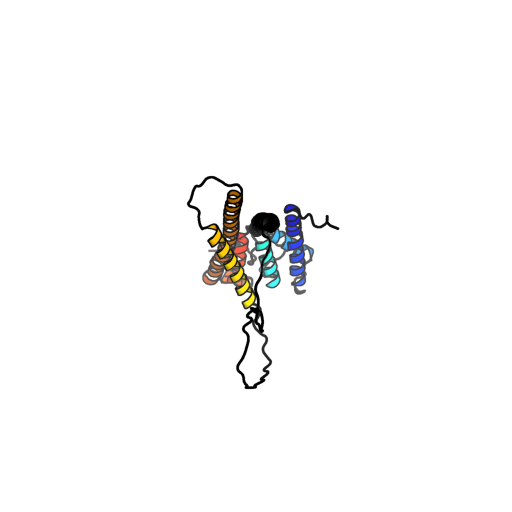55 -14.033 1.00 84.94 292 GLY A C 1
ATOM 2233 O O . GLY A 1 292 ? 18.971 12.559 -14.521 1.00 84.94 292 GLY A O 1
ATOM 2234 N N . SER A 1 293 ? 17.484 10.893 -14.664 1.00 82.81 293 SER A N 1
ATOM 2235 C CA . SER A 1 293 ? 16.907 11.320 -15.950 1.00 82.81 293 SER A CA 1
ATOM 2236 C C . SER A 1 293 ? 16.196 12.673 -15.871 1.00 82.81 293 SER A C 1
ATOM 2238 O O . SER A 1 293 ? 16.208 13.425 -16.842 1.00 82.81 293 SER A O 1
ATOM 2240 N N . TYR A 1 294 ? 15.649 13.029 -14.706 1.00 83.56 294 TYR A N 1
ATOM 2241 C CA . TYR A 1 294 ? 14.957 14.303 -14.485 1.00 83.56 294 TYR A CA 1
ATOM 2242 C C . TYR A 1 294 ? 15.908 15.490 -14.265 1.00 83.56 294 TYR A C 1
ATOM 2244 O O . TYR A 1 294 ? 15.445 16.625 -14.193 1.00 83.56 294 TYR A O 1
ATOM 2252 N N . GLN A 1 295 ? 17.220 15.250 -14.151 1.00 84.62 295 GLN A N 1
ATOM 2253 C CA . GLN A 1 295 ? 18.224 16.296 -13.926 1.00 84.62 295 GLN A CA 1
ATOM 2254 C C . GLN A 1 295 ? 18.743 16.932 -15.226 1.00 84.62 295 GLN A C 1
ATOM 2256 O O . GLN A 1 295 ? 19.325 18.013 -15.185 1.00 84.62 295 GLN A O 1
ATOM 2261 N N . LYS A 1 296 ? 18.577 16.267 -16.373 1.00 66.56 296 LYS A N 1
ATOM 2262 C CA . LYS A 1 296 ? 19.071 16.779 -17.656 1.00 66.56 296 LYS A CA 1
ATOM 2263 C C . LYS A 1 296 ? 18.120 17.867 -18.175 1.00 66.56 296 LYS A C 1
ATOM 2265 O O . LYS A 1 296 ? 16.986 17.557 -18.551 1.00 66.56 296 LYS A O 1
ATOM 2270 N N . GLU A 1 297 ? 18.599 19.113 -18.129 1.00 53.66 297 GLU A N 1
ATOM 2271 C CA . GLU A 1 297 ? 18.030 20.284 -18.821 1.00 53.66 297 GLU A CA 1
ATOM 2272 C C . GLU A 1 297 ? 18.178 20.160 -20.341 1.00 53.66 297 GLU A C 1
ATOM 2274 O O . GLU A 1 297 ? 19.291 19.811 -20.804 1.00 53.66 297 GLU A O 1
#

Solvent-accessible surface area (backbone atoms only — not comparable to full-atom values): 17493 Å² total; per-residue (Å²): 137,75,77,88,70,73,71,46,75,64,58,52,49,54,50,48,70,52,49,51,27,52,53,44,15,52,51,38,48,71,62,49,66,89,82,72,79,74,51,67,68,54,36,38,48,33,26,43,20,28,26,70,34,63,27,56,68,90,62,61,48,36,81,45,52,72,69,35,49,47,48,44,54,52,29,36,59,61,39,26,71,60,54,54,51,42,52,52,36,48,48,51,45,48,52,53,54,48,54,52,52,53,53,50,52,56,50,52,52,52,51,52,51,52,52,52,52,52,51,53,52,52,53,55,55,50,53,59,51,57,67,65,66,76,77,78,85,89,90,86,91,89,87,90,87,87,88,91,82,90,80,90,87,88,82,86,88,80,93,82,89,87,84,89,85,91,84,91,79,92,76,90,80,82,88,80,95,76,84,72,73,70,58,55,56,55,51,49,50,52,51,51,51,50,52,50,48,56,49,48,59,59,47,61,65,76,91,77,76,96,71,89,86,47,79,73,55,53,58,50,54,52,50,30,54,47,45,50,53,35,50,50,55,48,50,49,52,53,49,54,50,53,50,35,26,52,52,37,8,49,44,25,48,73,75,51,38,61,68,27,45,76,50,72,36,57,25,42,58,37,19,27,48,35,29,48,21,58,76,41,61,24,70,46,42,45,34,78,63,48,73,58,68,77,66,69,128

Radius of gyration: 34.93 Å; Cα contacts (8 Å, |Δi|>4): 221; chains: 1; bounding box: 105×48×80 Å

Mean predicted aligned error: 15.76 Å

Sequence (297 aa):
MADLLAFSPLTLHYAYFILTPAIGSVIFYTASSHIHGLHYSDALFMCFSAMTGAGLSVVDLSTLSPLQQGTLFCLLILGHAFPIFAIISLFRVWKLRSALRHNSNRGKERQTAHKKQTALSAKATGEAKATTVVREVQPDVSSPCEPEGSSDDYGFIVVTDLRHPEQSQQVASIIVDNEKDVGNGKAHIRSLISRLKGMMQRAASPLSSREPINCKELGEVEYRALSLTAVLIILYFIGFLILGIVSIGLWSKFVRPDIPQEDGASPFWAGAFLATSALCNNGMSLVDTNMGSYQKE

Foldseek 3Di:
DPVVPPDDLVNVVVCLLPVLLVVLLVQLVVQDDPPPVDDSVQSSVLSNLLLQLQQDHPDQLLPGDPSNVVSSLVSLLNSFVLVSCLVVLVVVLVVLVVVLVVVVVVVVVVVVVVVVVVVVVVVVVVVVVVVVPPPDDDDDDDDDDDDDDDDDDDDDDDDDDDDDDDDDDDDDDDDDDDDPPPVVVVVVVVVVVVVLVVLLVVLPPDPDDDDDDDPSVVSVPVSSVSSVVSSCSVCVSVVQLVVLLCVQLVCQVPPPQPQLVVSPDGSSVQSSSLSSSVVSSRQHGNGRCRCVVVPDD

Nearest PDB structures (foldseek):
  8w9o-assembly1_A  TM=7.665E-01  e=3.059E-04  Arabidopsis thaliana
  8w9v-assembly1_B  TM=8.192E-01  e=7.426E-04  Triticum aestivum
  8k69-assembly1_B  TM=8.581E-01  e=7.166E-03  Oryza sativa Indica Group
  8y6j-assembly1_B  TM=8.427E-01  e=1.429E-02  Oryza sativa
  8k66-assembly1_B  TM=7.939E-01  e=2.226E-02  Oryza sativa Japonica Group

pLDDT: mean 73.78, std 22.61, range [23.69, 96.19]

Organism: Penicillium nalgiovense (NCBI:txid60175)

=== Feature glossary ===
Key to the feature types in this record:

Secondary structure (8-state, DSSP). Secondary structure is the local, repeating backbone conformation. DSSP classifies it into eight states 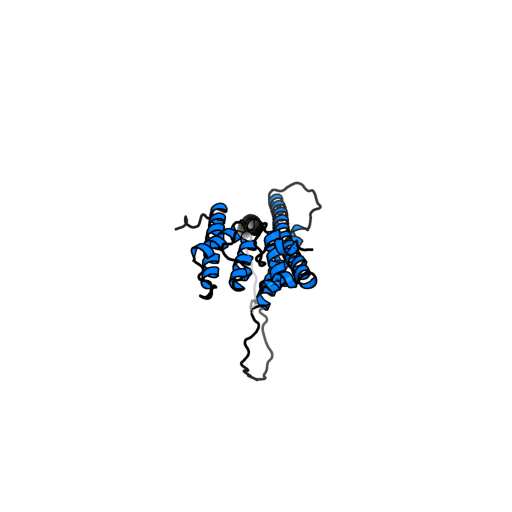by reading the hydrogen-bond network: three helix types (H, G, I), two β types (E, B), two non-regular types (T, S), and unstructured coil (-).

Backbone torsions (φ/ψ). Backbone dihedral angles. Every residue except chain termini has a φ (preceding-C → N → Cα → C) and a ψ (N → Cα → C → next-N). They are reported in degrees following the IUPAC sign convention. Secondary structure is essentially a statement about which (φ, ψ) basin each residue occupies.

Predicted aligned error. Predicted Aligned Error (PAE) is an AlphaFold confidence matrix: entry (i, j) is the expected error in the position of residue j, in ångströms, when the prediction is superimposed on the true structure at residue i. Low PAE within a block of residues means that block is internally rigid and well-predicted; high PAE between two blocks means their relative placement is uncertain even if each block individually is confident.

B-factor. B-factor (Debye–Waller factor) reflects atomic displacement in the crystal lattice. It is an experimental observable (units Å²), not a prediction; low values mean the atom is pinned down, high values mean it moves or is heterogeneous across the crystal.

Secondary structure (3-state, P-SEA). Three-state secondary structure (P-SEA) collapses the eight DSSP classes into helix (a), strand (b), and coil (c). P-SEA assigns these from Cα geometry alone — distances and angles — without requiring backbone oxygens, so it works on any Cα trace.

Sequence. Primary structure: the covalent order of the twenty standard amino acids along the backbone. Two proteins with the same sequence will (almost always) fold to the same structure; two with 30% identity often share a fold but not the details.

pLDDT. pLDDT is the predicted lDDT-Cα score: AlphaFold's confidence that the local environment of each residue (all inter-atomic distances within 15 Å) is correctly placed. It is a per-residue number between 0 and 100, with higher meaning more reliable.

InterPro / GO / CATH / organism. Functional annotations link the protein to curated databases. InterPro entries identify conserved domains and families by matching the sequence against member-database signatures (Pfam, PROSITE, CDD, …). Gene Ontology (GO) terms describe molecular function, biological process, and cellular component in a controlled vocabulary. CATH places the structure in a hierarchical fold classification (Class/Architecture/Topology/Homologous-superfamily). The organism is the source species.

Contact-map, Ramachandran, and PAE plots. Three diagnostic plots accompany the record. The Cα contact map visualizes the tertiary structure as a 2D adjacency matrix (8 Å cutoff, sequence-local contacts suppressed). The Ramachandran plot shows the distribution of backbone (φ, ψ) torsions, with points in the α and β basins reflecting secondary structure content. The PAE plot shows AlphaFold's inter-residue confidence as a color matrix.

mmCIF coordinates. The mmCIF table is the protein's shape written out atom by atom. For each backbone N, Cα, C, and carbonyl O, it records an (x, y, z) coordinate triple in Å plus the residue type, chain letter, and residue number.

Radius of gyration, Cα contacts, bounding box. Three whole-structure scalars: the radius of gyration (RMS distance of Cα from centroid, in Å), the count of Cα–Cα contacts (pairs closer than 8 Å and separated by more than four residues in sequence — i.e. tertiary, not local, contacts), and the bounding-box dimensions. Together they distinguish compact globular folds from extended fibres or disordered chains.

Foldseek 3Di. The Foldseek 3Di string encodes local tertiary geometry as a 20-letter alphabet — one character per residue — derived from the relative positions of nearby Cα atoms. Unlike the amino-acid sequence, 3Di is a direct function of the 3D structure, so two proteins with the same fold have similar 3Di strings even at low sequence identity.

Rendered structure images. Six rendered views show the 3D structure from the faces of a cube — i.e. along ±x, ±y, ±z. Rendering representation is drawn randomly per protein from cartoon (secondary-structure ribbons), sticks (backbone bonds), or molecular surface; coloring is either N→C rainbow (blue at the N-terminus through red at the C-terminus) or one color per chain.

Nearest PDB structures. The Foldseek neighbor list gives the closest experimentally determined structures in the PDB, ranked by structural alignment. TM-score near 1 means near-identical fold; near 0.3 means only rough topology match. This is how one finds what a novel AlphaFold prediction most resembles in the solved-structure universe.

Solvent-accessible surface area. SASA measures how much of the protein is reachable by solvent. It is computed by rolling a water-sized probe over the atomic surface and summing the exposed area (Å²). Per-residue SASA distinguishes core (buried, low SASA) from surface (exposed, high SASA) residues; total SASA is a whole-molecule size measure.